Protein AF-A0A8W8M7K3-F1 (afdb_monomer)

Secondary structure (DSSP, 8-state):
-PPP---GGGHHHHHHHHHHHHHHHHHHS-GGG--HHHHHHHHHTTTHHHH--GGGG-SHHHHHHHHHHHHHHT-TT-HHHHHHHHHHHHHHHHHHHHTT---PPTTTHHHHHHHTT-TTS----------EEEEPPHHHHHHHHHHHHHTS----S-EEEEEEEESEEEETTEEEE---TT--SPPPEEEEEESEEEEEEEEEEEEEEETTEEEEEEEEEEPPPPEEETTEEEEES---EEEEEEGGGBPSPPPEEEETTEEEEE--S--S--

pLDDT: mean 72.5, std 16.78, range [25.95, 95.81]

Structure (mmCIF, N/CA/C/O backbone):
data_AF-A0A8W8M7K3-F1
#
_entry.id   AF-A0A8W8M7K3-F1
#
loop_
_atom_site.group_PDB
_atom_site.id
_atom_site.type_symbol
_atom_site.label_atom_id
_atom_site.label_alt_id
_atom_site.label_comp_id
_atom_site.label_asym_id
_atom_site.label_entity_id
_atom_site.label_seq_id
_atom_site.pdbx_PDB_ins_code
_atom_site.Cartn_x
_atom_site.Cartn_y
_atom_site.Cartn_z
_atom_site.occupancy
_atom_site.B_iso_or_equiv
_atom_site.auth_seq_id
_atom_site.auth_comp_id
_atom_site.auth_asym_id
_atom_site.auth_atom_id
_atom_site.pdbx_PDB_model_num
ATOM 1 N N . MET A 1 1 ? -38.956 0.811 10.853 1.00 41.81 1 MET A N 1
ATOM 2 C CA . MET A 1 1 ? -38.554 0.368 12.203 1.00 41.81 1 MET A CA 1
ATOM 3 C C . MET A 1 1 ? -37.559 1.401 12.695 1.00 41.81 1 MET A C 1
ATOM 5 O O . MET A 1 1 ? -36.534 1.565 12.048 1.00 41.81 1 MET A O 1
ATOM 9 N N . VAL A 1 2 ? -37.928 2.214 13.684 1.00 43.81 2 VAL A N 1
ATOM 10 C CA . VAL A 1 2 ? -37.027 3.241 14.225 1.00 43.81 2 VAL A CA 1
ATOM 11 C C . VAL A 1 2 ? -36.022 2.504 15.101 1.00 43.81 2 VAL A C 1
ATOM 13 O O . VAL A 1 2 ? -36.436 1.798 16.018 1.00 43.81 2 VAL A O 1
ATOM 16 N N . SER A 1 3 ? -34.734 2.579 14.769 1.00 54.91 3 SER A N 1
ATOM 17 C CA . SER A 1 3 ? -33.692 2.002 15.618 1.00 54.91 3 SER A CA 1
ATOM 18 C C . SER A 1 3 ? -33.773 2.655 17.002 1.00 54.91 3 SER A C 1
ATOM 20 O O . SER A 1 3 ? -33.884 3.884 17.051 1.00 54.91 3 SER A O 1
ATOM 22 N N . PRO A 1 4 ? -33.736 1.884 18.104 1.00 64.44 4 PRO A N 1
ATOM 23 C CA . PRO A 1 4 ? -33.702 2.451 19.446 1.00 64.44 4 PRO A CA 1
ATOM 24 C C . PRO A 1 4 ? -32.558 3.462 19.536 1.00 64.44 4 PRO A C 1
ATOM 26 O O . PRO A 1 4 ? -31.419 3.145 19.188 1.00 64.44 4 PRO A O 1
ATOM 29 N N . GLN A 1 5 ? -32.876 4.693 19.924 1.00 69.81 5 GLN A N 1
ATOM 30 C CA . GLN A 1 5 ? -31.877 5.734 20.127 1.00 69.81 5 GLN A CA 1
ATOM 31 C C . GLN A 1 5 ? -31.440 5.663 21.584 1.00 69.81 5 GLN A C 1
ATOM 33 O O . GLN A 1 5 ? -32.232 5.963 22.471 1.00 69.81 5 GLN A O 1
ATOM 38 N N . LEU A 1 6 ? -30.202 5.228 21.812 1.00 76.81 6 LEU A N 1
ATOM 39 C CA . LEU A 1 6 ? -29.573 5.290 23.125 1.00 76.81 6 LEU A CA 1
ATOM 40 C C . LEU A 1 6 ? -29.119 6.728 23.368 1.00 76.81 6 LEU A C 1
ATOM 42 O O . LEU A 1 6 ? -28.390 7.281 22.536 1.00 76.81 6 LEU A O 1
ATOM 46 N N . LYS A 1 7 ? -29.537 7.331 24.478 1.00 83.62 7 LYS A N 1
ATOM 47 C CA . LYS A 1 7 ? -29.014 8.631 24.891 1.00 83.62 7 LYS A CA 1
ATOM 48 C C . LYS A 1 7 ? -27.830 8.440 25.829 1.00 83.62 7 LYS A C 1
ATOM 50 O O . LYS A 1 7 ? -27.697 7.416 26.488 1.00 83.62 7 LYS A O 1
ATOM 55 N N . GLU A 1 8 ? -26.973 9.452 25.905 1.00 82.12 8 GLU A N 1
ATOM 56 C CA . GLU A 1 8 ? -25.787 9.419 26.769 1.00 82.12 8 GLU A CA 1
ATOM 57 C C . GLU A 1 8 ? -26.149 9.320 28.262 1.00 82.12 8 GLU A C 1
ATOM 59 O O . GLU A 1 8 ? -25.445 8.669 29.028 1.00 82.12 8 GLU A O 1
ATOM 64 N N . GLU A 1 9 ? -27.292 9.895 28.650 1.00 87.31 9 GLU A N 1
ATOM 65 C CA . GLU A 1 9 ? -27.846 9.822 30.008 1.00 87.31 9 GLU A CA 1
ATOM 66 C C . GLU A 1 9 ? -28.215 8.394 30.446 1.00 87.31 9 GLU A C 1
ATOM 68 O O . GLU A 1 9 ? -28.149 8.095 31.635 1.00 87.31 9 GLU A O 1
ATOM 73 N N . ASP A 1 10 ? -28.515 7.503 29.495 1.00 89.00 10 ASP A N 1
ATOM 74 C CA . ASP A 1 10 ? -28.966 6.131 29.759 1.00 89.00 10 ASP A CA 1
ATOM 75 C C . ASP A 1 10 ? -27.789 5.137 29.903 1.00 89.00 10 ASP A C 1
ATOM 77 O O . ASP A 1 10 ? -27.983 3.972 30.250 1.00 89.00 10 ASP A O 1
ATOM 81 N N . ILE A 1 11 ? -26.548 5.564 29.619 1.00 88.06 11 ILE A N 1
ATOM 82 C CA . ILE A 1 11 ? -25.359 4.687 29.621 1.00 88.06 11 ILE A CA 1
ATOM 83 C C . ILE A 1 11 ? -25.095 4.038 30.995 1.00 88.06 11 ILE A C 1
ATOM 85 O O . ILE A 1 11 ? -24.809 2.839 31.015 1.00 88.06 11 ILE A O 1
ATOM 89 N N . PRO A 1 12 ? -25.185 4.751 32.138 1.00 90.38 12 PRO A N 1
ATOM 90 C CA . PRO A 1 12 ? -24.935 4.144 33.446 1.00 90.38 12 PRO A CA 1
ATOM 91 C C . PRO A 1 12 ? -25.939 3.043 33.805 1.00 90.38 12 PRO A C 1
ATOM 93 O O . PRO A 1 12 ? -25.535 1.996 34.305 1.00 90.38 12 PRO A O 1
ATOM 96 N N . GLU A 1 13 ? -27.226 3.259 33.515 1.00 92.94 13 GLU A N 1
ATOM 97 C CA . GLU A 1 13 ? -28.287 2.265 33.736 1.00 92.94 13 GLU A CA 1
ATOM 98 C C . GLU A 1 13 ? -28.063 1.038 32.845 1.00 92.94 13 GLU A C 1
ATOM 100 O O . GLU A 1 13 ? -28.090 -0.098 33.314 1.00 92.94 13 GLU A O 1
ATOM 105 N N . LEU A 1 14 ? -27.701 1.261 31.579 1.00 90.81 14 LEU A N 1
ATOM 106 C CA . LEU A 1 14 ? -27.374 0.181 30.652 1.00 90.81 14 LEU A CA 1
ATOM 107 C C . LEU A 1 14 ? -26.163 -0.655 31.107 1.00 90.81 14 LEU A C 1
ATOM 109 O O . LEU A 1 14 ? -26.125 -1.862 30.862 1.00 90.81 14 LEU A O 1
ATOM 113 N N . GLN A 1 15 ? -25.170 -0.037 31.755 1.00 91.94 15 GLN A N 1
ATOM 114 C CA . GLN A 1 15 ? -24.017 -0.754 32.310 1.00 91.94 15 GLN A CA 1
ATOM 115 C C . GLN A 1 15 ? -24.441 -1.664 33.470 1.00 91.94 15 GLN A C 1
ATOM 117 O O . GLN A 1 15 ? -23.987 -2.808 33.554 1.00 91.94 15 GLN A O 1
ATOM 122 N N . GLU A 1 16 ? -25.310 -1.172 34.355 1.00 94.06 16 GLU A N 1
ATOM 123 C CA . GLU A 1 16 ? -25.854 -1.957 35.466 1.00 94.06 16 GLU A CA 1
ATOM 124 C C . GLU A 1 16 ? -26.666 -3.150 34.948 1.00 94.06 16 GLU A C 1
ATOM 126 O O . GLU A 1 16 ? -26.432 -4.286 35.370 1.00 94.06 16 GLU A O 1
ATOM 131 N N . ASP A 1 17 ? -27.531 -2.919 33.961 1.00 94.06 17 ASP A N 1
ATOM 132 C CA . ASP A 1 17 ? -28.323 -3.963 33.313 1.00 94.06 17 ASP A CA 1
ATOM 133 C C . ASP A 1 17 ? -27.446 -5.019 32.636 1.00 94.06 17 ASP A C 1
ATOM 135 O O . ASP A 1 17 ? -27.687 -6.221 32.784 1.00 94.06 17 ASP A O 1
ATOM 139 N N . ALA A 1 18 ? -26.396 -4.598 31.924 1.00 92.19 18 ALA A N 1
ATOM 140 C CA . ALA A 1 18 ? -25.455 -5.511 31.281 1.00 92.19 18 ALA A CA 1
ATOM 141 C C . ALA A 1 18 ? -24.731 -6.391 32.310 1.00 92.19 18 ALA A C 1
ATOM 143 O O . ALA A 1 18 ? -24.656 -7.609 32.139 1.00 92.19 18 ALA A O 1
ATOM 144 N N . HIS A 1 19 ? -24.243 -5.808 33.407 1.00 93.94 19 HIS A N 1
ATOM 145 C CA . HIS A 1 19 ? -23.603 -6.559 34.489 1.00 93.94 19 HIS A CA 1
ATOM 146 C C . HIS A 1 19 ? -24.571 -7.501 35.203 1.00 93.94 19 HIS A C 1
ATOM 148 O O . HIS A 1 19 ? -24.218 -8.647 35.480 1.00 93.94 19 HIS A O 1
ATOM 154 N N . SER A 1 20 ? -25.798 -7.051 35.463 1.00 95.19 20 SER A N 1
ATOM 155 C CA . SER A 1 20 ? -26.847 -7.870 36.067 1.00 95.19 20 SER A CA 1
ATOM 156 C C . SER A 1 20 ? -27.176 -9.068 35.176 1.00 95.19 20 SER A C 1
ATOM 158 O O . SER A 1 20 ? -27.111 -10.214 35.627 1.00 95.19 20 SER A O 1
ATOM 160 N N . ALA A 1 21 ? -27.405 -8.840 33.881 1.00 93.81 21 ALA A N 1
ATOM 161 C CA . ALA A 1 21 ? -27.661 -9.897 32.909 1.00 93.81 21 ALA A CA 1
ATOM 162 C C . ALA A 1 21 ? -26.500 -10.899 32.812 1.00 93.81 21 ALA A C 1
ATOM 164 O O . ALA A 1 21 ? -26.740 -12.107 32.788 1.00 93.81 21 ALA A O 1
ATOM 165 N N . LEU A 1 22 ? -25.250 -10.423 32.805 1.00 93.00 22 LEU A N 1
ATOM 166 C CA . LEU A 1 22 ? -24.068 -11.289 32.784 1.00 93.00 22 LEU A CA 1
ATOM 167 C C . LEU A 1 22 ? -23.920 -12.085 34.084 1.00 93.00 22 LEU A C 1
ATOM 169 O O . LEU A 1 22 ? -23.641 -13.276 34.021 1.00 93.00 22 LEU A O 1
ATOM 173 N N . SER A 1 23 ? -24.211 -11.498 35.246 1.00 92.81 23 SER A N 1
ATOM 174 C CA . SER A 1 23 ? -24.186 -12.221 36.527 1.00 92.81 23 SER A CA 1
ATOM 175 C C . SER A 1 23 ? -25.233 -13.341 36.590 1.00 92.81 23 SER A C 1
ATOM 177 O O . SER A 1 23 ? -24.959 -14.440 37.078 1.00 92.81 23 SER A O 1
ATOM 179 N N . LEU A 1 24 ? -26.427 -13.098 36.040 1.00 94.25 24 LEU A N 1
ATOM 180 C CA . LEU A 1 24 ? -27.471 -14.113 35.905 1.00 94.25 24 LEU A CA 1
ATOM 181 C C . LEU A 1 24 ? -27.040 -15.198 34.916 1.00 94.25 24 LEU A C 1
ATOM 183 O O . LEU A 1 24 ? -27.236 -16.382 35.177 1.00 94.25 24 LEU A O 1
ATOM 187 N N . PHE A 1 25 ? -26.395 -14.806 33.818 1.00 93.75 25 PHE A N 1
ATOM 188 C CA . PHE A 1 25 ? -25.855 -15.739 32.839 1.00 93.75 25 PHE A CA 1
ATOM 189 C C . PHE A 1 25 ? -24.765 -16.636 33.442 1.00 93.75 25 PHE A C 1
ATOM 191 O O . PHE A 1 25 ? -24.795 -17.848 33.250 1.00 93.75 25 PHE A O 1
ATOM 198 N N . GLU A 1 26 ? -23.836 -16.076 34.214 1.00 92.94 26 GLU A N 1
ATOM 199 C CA . GLU A 1 26 ? -22.783 -16.832 34.900 1.00 92.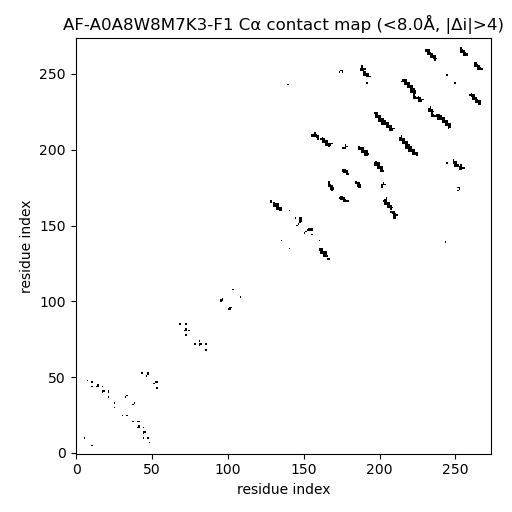94 26 GLU A CA 1
ATOM 200 C C . GLU A 1 26 ? -23.337 -17.808 35.941 1.00 92.94 26 GLU A C 1
ATOM 202 O O . GLU A 1 26 ? -22.778 -18.889 36.129 1.00 92.94 26 GLU A O 1
ATOM 207 N N . ARG A 1 27 ? -24.439 -17.442 36.604 1.00 94.31 27 ARG A N 1
ATOM 208 C CA . ARG A 1 27 ? -25.133 -18.303 37.567 1.00 94.31 27 ARG A CA 1
ATOM 209 C C . A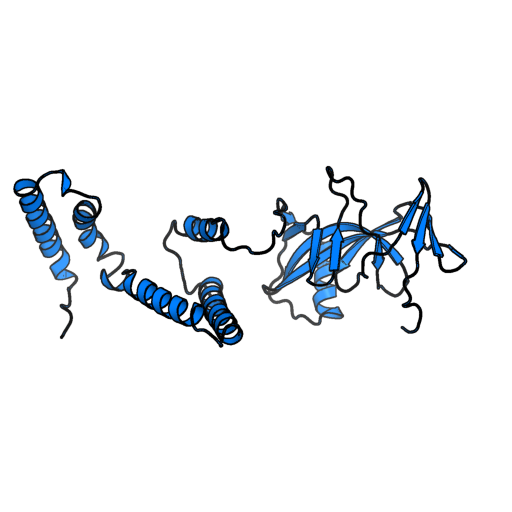RG A 1 27 ? -25.859 -19.463 36.884 1.00 94.31 27 ARG A C 1
ATOM 211 O O . ARG A 1 27 ? -25.823 -20.581 37.394 1.00 94.31 27 ARG A O 1
ATOM 218 N N . ASP A 1 28 ? -26.545 -19.184 35.776 1.00 95.81 28 ASP A N 1
ATOM 219 C CA . ASP A 1 28 ? -27.503 -20.112 35.165 1.00 95.81 28 ASP A CA 1
ATOM 220 C C . ASP A 1 28 ? -26.880 -20.990 34.061 1.00 95.81 28 ASP A C 1
ATOM 222 O O . ASP A 1 28 ? -27.410 -22.064 33.762 1.00 95.81 28 ASP A O 1
ATOM 226 N N . PHE A 1 29 ? -25.746 -20.584 33.474 1.00 93.19 29 PHE A N 1
ATOM 227 C CA . PHE A 1 29 ? -25.077 -21.300 32.382 1.00 93.19 29 PHE A CA 1
ATOM 228 C C . PHE A 1 29 ? -23.671 -21.796 32.757 1.00 93.19 29 PHE A C 1
ATOM 230 O O . PHE A 1 29 ? -22.957 -21.170 33.541 1.00 93.19 29 PHE A O 1
ATOM 237 N N . PRO A 1 30 ? -23.224 -22.930 32.182 1.00 91.62 30 PRO A N 1
ATOM 238 C CA . PRO A 1 30 ? -21.910 -23.491 32.473 1.00 91.62 30 PRO A CA 1
ATOM 239 C C . PRO A 1 30 ? -20.770 -22.602 31.959 1.00 91.62 30 PRO A C 1
ATOM 241 O O . PRO A 1 30 ? -20.899 -21.916 30.945 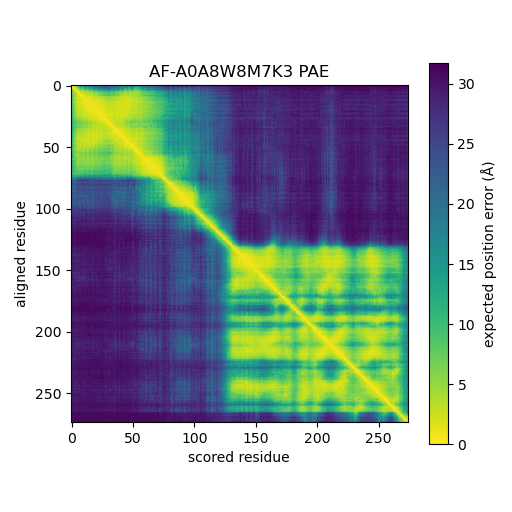1.00 91.62 30 PRO A O 1
ATOM 244 N N . LEU A 1 31 ? -19.597 -22.726 32.590 1.00 87.94 31 LEU A N 1
ATOM 245 C CA . LEU A 1 31 ? -18.364 -22.014 32.213 1.00 87.94 31 LEU A CA 1
ATOM 246 C C . LEU A 1 31 ? -17.982 -22.174 30.730 1.00 87.94 31 LEU A C 1
ATOM 248 O O . LEU A 1 31 ? -17.368 -21.284 30.158 1.00 87.94 31 LEU A O 1
ATOM 252 N N . SER A 1 32 ? -18.365 -23.273 30.072 1.00 91.31 32 SER A N 1
ATOM 253 C CA . SER A 1 32 ? -18.114 -23.474 28.636 1.00 91.31 32 SER A CA 1
ATOM 254 C C . SER A 1 32 ? -18.821 -22.454 27.737 1.00 91.31 32 SER A C 1
ATOM 256 O O . SER A 1 32 ? -18.393 -22.241 26.602 1.00 91.31 32 SER A O 1
ATOM 258 N N . MET A 1 33 ? -19.891 -21.824 28.225 1.00 87.69 33 MET A N 1
ATOM 259 C CA . MET A 1 33 ? -20.608 -20.759 27.524 1.00 87.69 33 MET A CA 1
ATOM 260 C C . MET A 1 33 ? -20.035 -19.368 27.811 1.00 87.69 33 MET A C 1
ATOM 262 O O . MET A 1 33 ? -20.371 -18.426 27.095 1.00 87.69 33 MET A O 1
ATOM 266 N N . GLN A 1 34 ? -19.149 -19.242 28.802 1.00 87.44 34 GLN A N 1
ATOM 267 C CA . GLN A 1 34 ? -18.451 -18.002 29.127 1.00 87.44 34 GLN A CA 1
ATOM 268 C C . GLN A 1 34 ? -17.222 -17.855 28.226 1.00 87.44 34 GLN A C 1
ATOM 270 O O . GLN A 1 34 ? -16.089 -18.166 28.591 1.00 87.44 34 GLN A O 1
ATOM 275 N N . ASN A 1 35 ? -17.468 -17.444 26.988 1.00 87.88 35 ASN A N 1
ATOM 276 C CA . ASN A 1 35 ? -16.443 -17.289 25.969 1.00 87.88 35 ASN A CA 1
ATOM 277 C C . ASN A 1 35 ? -16.010 -15.820 25.822 1.00 87.88 35 ASN A C 1
ATOM 279 O O . ASN A 1 35 ? -16.450 -14.921 26.538 1.00 87.88 35 ASN A O 1
ATOM 283 N N . LEU A 1 36 ? -15.129 -15.560 24.856 1.00 88.75 36 LEU A N 1
ATOM 284 C CA . LEU A 1 36 ? -14.655 -14.205 24.586 1.00 88.75 36 LEU A CA 1
ATOM 285 C C . LEU A 1 36 ? -15.806 -13.227 24.287 1.00 88.75 36 LEU A C 1
ATOM 287 O O . LEU A 1 36 ? -15.731 -12.071 24.682 1.00 88.75 36 LEU A O 1
ATOM 291 N N . VAL A 1 37 ? -16.879 -13.676 23.627 1.00 85.56 37 VAL A N 1
ATOM 292 C CA . VAL A 1 37 ? -18.020 -12.816 23.277 1.00 85.56 37 VAL A CA 1
ATOM 293 C C . VAL A 1 37 ? -18.782 -12.390 24.528 1.00 85.56 37 VAL A C 1
ATOM 295 O O . VAL A 1 37 ? -19.108 -11.214 24.658 1.00 85.56 37 VAL A O 1
ATOM 298 N N . THR A 1 38 ? -19.017 -13.304 25.474 1.00 87.19 38 THR A N 1
ATOM 299 C CA . THR A 1 38 ? -19.662 -12.950 26.748 1.00 87.19 38 THR A CA 1
ATOM 300 C C . THR A 1 38 ? -18.766 -12.053 27.595 1.00 87.19 38 THR A C 1
ATOM 302 O O . THR A 1 38 ? -19.264 -11.111 28.199 1.00 87.19 38 THR A O 1
ATOM 305 N N . HIS A 1 39 ? -17.444 -12.263 27.575 1.00 88.25 39 HIS A N 1
ATOM 306 C CA . HIS A 1 39 ? -16.503 -11.359 28.244 1.00 88.25 39 HIS A CA 1
ATOM 307 C C . HIS A 1 39 ? -16.528 -9.946 27.644 1.00 88.25 39 HIS A C 1
ATOM 309 O O . HIS A 1 39 ? -16.510 -8.959 28.374 1.00 88.25 39 HIS A O 1
ATOM 315 N N . LEU A 1 40 ? -16.605 -9.833 26.315 1.00 88.75 40 LEU A N 1
ATOM 316 C CA . LEU A 1 40 ? -16.664 -8.539 25.635 1.00 88.75 40 LEU A CA 1
ATOM 317 C C . LEU A 1 40 ? -17.899 -7.724 26.033 1.00 88.75 40 LEU A C 1
ATOM 319 O O . LEU A 1 40 ? -17.800 -6.502 26.076 1.00 88.75 40 LEU A O 1
ATOM 323 N N . LEU A 1 41 ? -19.024 -8.364 26.372 1.00 88.81 41 LEU A N 1
ATOM 324 C CA . LEU A 1 41 ? -20.235 -7.662 26.811 1.00 88.81 41 LEU A CA 1
ATOM 325 C C . LEU A 1 41 ? -20.018 -6.817 28.079 1.00 88.81 41 LEU A C 1
ATOM 327 O O . LEU A 1 41 ? -20.695 -5.802 28.211 1.00 88.81 41 LEU A O 1
ATOM 331 N N . HIS A 1 42 ? -19.048 -7.154 28.941 1.00 86.88 42 HIS A N 1
ATOM 332 C CA . HIS A 1 42 ? -18.674 -6.300 30.079 1.00 86.88 42 HIS A CA 1
ATOM 333 C C . HIS A 1 42 ? -18.131 -4.936 29.638 1.00 86.88 42 HIS A C 1
ATOM 335 O O . HIS A 1 42 ? -18.430 -3.923 30.258 1.00 86.88 42 HIS A O 1
ATOM 341 N N . HIS A 1 43 ? -17.361 -4.913 28.548 1.00 87.62 43 HIS A N 1
ATOM 342 C CA . HIS A 1 43 ? -16.634 -3.725 28.080 1.00 87.62 43 HIS A CA 1
ATOM 343 C C . HIS A 1 43 ? -17.371 -2.967 26.969 1.00 87.62 43 HIS A C 1
ATOM 345 O O . HIS A 1 43 ? -16.928 -1.907 26.527 1.00 87.62 43 HIS A O 1
ATOM 351 N N . VAL A 1 44 ? -18.468 -3.523 26.444 1.00 88.06 44 VAL A N 1
ATOM 352 C CA . VAL A 1 44 ? -19.192 -2.937 25.305 1.00 88.06 44 VAL A CA 1
ATOM 353 C C . VAL A 1 44 ? -19.753 -1.562 25.654 1.00 88.06 44 VAL A C 1
ATOM 355 O O . VAL A 1 44 ? -19.611 -0.634 24.854 1.00 88.06 44 VAL A O 1
ATOM 358 N N . VAL A 1 45 ? -20.368 -1.436 26.830 1.00 89.25 45 VAL A N 1
ATOM 359 C CA . VAL A 1 45 ? -21.044 -0.208 27.262 1.00 89.25 45 VAL A CA 1
ATOM 360 C C . VAL A 1 45 ? -20.018 0.866 27.663 1.00 89.25 45 VAL A C 1
ATOM 362 O O . VAL A 1 45 ? -20.148 2.007 27.215 1.00 89.25 45 VAL A O 1
ATOM 365 N N . ASP A 1 46 ? -18.910 0.484 28.314 1.00 87.31 46 ASP A N 1
ATOM 366 C CA . ASP A 1 46 ? -17.743 1.355 28.564 1.00 87.31 46 ASP A CA 1
ATOM 367 C C . ASP A 1 46 ? -17.177 1.986 27.280 1.00 87.31 46 ASP A C 1
ATOM 369 O O . ASP A 1 46 ? -16.630 3.090 27.282 1.00 87.31 46 ASP A O 1
ATOM 373 N N . GLY A 1 47 ? -17.306 1.290 26.148 1.00 83.44 47 GLY A N 1
ATOM 374 C CA . GLY A 1 47 ? -16.834 1.761 24.852 1.00 83.44 47 GLY A CA 1
ATOM 375 C C . GLY A 1 47 ? -17.754 2.770 24.159 1.00 83.44 47 GLY A C 1
ATOM 376 O O . GLY A 1 47 ? -17.381 3.273 23.095 1.00 83.44 47 GLY A O 1
ATOM 377 N N . PHE A 1 48 ? -18.958 3.048 24.662 1.00 86.31 48 PHE A N 1
ATOM 378 C CA . PHE A 1 48 ? -19.894 3.967 24.000 1.00 86.31 48 PHE A CA 1
ATOM 379 C C . PHE A 1 48 ? -19.484 5.444 24.083 1.00 86.31 48 PHE A C 1
ATOM 381 O O . PHE A 1 48 ? -19.506 6.084 23.029 1.00 86.31 48 PHE A O 1
ATOM 388 N N . PRO A 1 49 ? -19.031 5.989 25.229 1.00 82.31 49 PRO A N 1
ATOM 389 C CA . PRO A 1 49 ? -18.603 7.388 25.311 1.00 82.31 49 PRO A CA 1
ATOM 390 C C . PRO A 1 49 ? -17.434 7.722 24.376 1.00 82.31 49 PRO A C 1
ATOM 392 O O . PRO A 1 49 ? -17.398 8.783 23.760 1.00 82.31 49 PRO A O 1
ATOM 395 N N . THR A 1 50 ? -16.470 6.808 24.234 1.00 83.38 50 THR A N 1
ATOM 396 C CA . THR A 1 50 ? -15.258 7.053 23.435 1.00 83.38 50 THR A CA 1
ATOM 397 C C . THR A 1 50 ? -15.480 6.858 21.939 1.00 83.38 50 THR A C 1
ATOM 399 O O . THR A 1 50 ? -14.929 7.595 21.124 1.00 83.38 50 THR A O 1
ATOM 402 N N . PHE A 1 51 ? -16.248 5.841 21.558 1.00 80.19 51 PHE A N 1
ATOM 403 C CA . PHE A 1 51 ? -16.291 5.368 20.173 1.00 80.19 51 PHE A CA 1
ATOM 404 C C . PHE A 1 51 ? -17.689 5.442 19.546 1.00 80.19 51 PHE A C 1
ATOM 406 O O . PHE A 1 51 ? -17.865 5.058 18.387 1.00 80.19 51 PHE A O 1
ATOM 413 N N . GLY A 1 52 ? -18.689 5.900 20.297 1.00 81.69 52 GLY A N 1
ATOM 414 C CA . GLY A 1 52 ? -20.073 5.979 19.855 1.00 81.69 52 GLY A CA 1
ATOM 415 C C . GLY A 1 52 ? -20.759 4.611 19.720 1.00 81.69 52 GLY A C 1
ATOM 416 O O . GLY A 1 52 ? -20.274 3.594 20.232 1.00 81.69 52 GLY A O 1
ATOM 417 N N . PRO A 1 53 ? -21.903 4.556 19.020 1.00 78.06 53 PRO A N 1
ATOM 418 C CA . PRO A 1 53 ? -22.730 3.357 18.929 1.00 78.06 53 PRO A CA 1
ATOM 419 C C . PRO A 1 53 ? -22.014 2.148 18.313 1.00 78.06 53 PRO A C 1
ATOM 421 O O . PRO A 1 53 ? -21.215 2.276 17.382 1.00 78.06 53 PRO A O 1
ATOM 424 N N . LEU A 1 54 ? -22.365 0.944 18.779 1.00 75.25 54 LEU A N 1
ATOM 425 C CA . LEU A 1 54 ? -21.744 -0.306 18.323 1.00 75.25 54 LEU A CA 1
ATOM 426 C C . LEU A 1 54 ? -21.912 -0.539 16.810 1.00 75.25 54 LEU A C 1
ATOM 428 O O . LEU A 1 54 ? -20.976 -0.985 16.153 1.00 75.25 54 LEU A O 1
ATOM 432 N N . TYR A 1 55 ? -23.075 -0.196 16.239 1.00 74.44 55 TYR A N 1
ATOM 433 C CA . TYR A 1 55 ? -23.383 -0.450 14.825 1.00 74.44 55 TYR A CA 1
ATOM 434 C C . TYR A 1 55 ? -22.439 0.277 13.856 1.00 74.44 55 TYR A C 1
ATOM 436 O O . TYR A 1 55 ? -22.196 -0.217 12.758 1.00 74.44 55 TYR A O 1
ATOM 444 N N . GLY A 1 56 ? -21.876 1.425 14.256 1.00 69.94 56 GLY A N 1
ATOM 445 C CA . GLY A 1 56 ? -20.888 2.156 13.454 1.00 69.94 56 GLY A CA 1
ATOM 446 C C . GLY A 1 56 ? -19.544 1.432 13.352 1.00 69.94 56 GLY A C 1
ATOM 447 O O . GLY A 1 56 ? -18.731 1.754 12.491 1.00 69.94 56 GLY A O 1
ATOM 448 N N . ARG A 1 57 ? -19.323 0.435 14.215 1.00 74.62 57 ARG A N 1
ATOM 449 C CA . ARG A 1 57 ? -18.098 -0.363 14.319 1.00 74.62 57 ARG A CA 1
ATOM 450 C C . ARG A 1 57 ? -18.298 -1.820 13.905 1.00 74.62 57 ARG A C 1
ATOM 452 O O . ARG A 1 57 ? -17.379 -2.624 14.028 1.00 74.62 57 ARG A O 1
ATOM 459 N N . TRP A 1 58 ? -19.488 -2.185 13.434 1.00 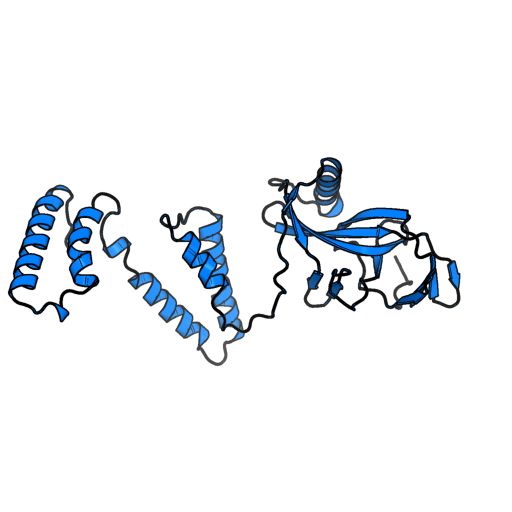80.38 58 TRP A N 1
ATOM 460 C CA . TRP A 1 58 ? -19.747 -3.542 12.968 1.00 80.38 58 TRP A CA 1
ATOM 461 C C . TRP A 1 58 ? -18.981 -3.839 11.685 1.00 80.38 58 TRP A C 1
ATOM 463 O O . TRP A 1 58 ? -18.889 -3.004 10.788 1.00 80.38 58 TRP A O 1
ATOM 473 N N . LEU A 1 59 ? -18.503 -5.076 11.567 1.00 84.88 59 LEU A N 1
ATOM 474 C CA . LEU A 1 59 ? -17.901 -5.577 10.331 1.00 84.88 59 LEU A CA 1
ATOM 475 C C . LEU A 1 59 ? -18.942 -5.882 9.246 1.00 84.88 59 LEU A C 1
ATOM 477 O O . LEU A 1 59 ? -18.581 -6.070 8.090 1.00 84.88 59 LEU A O 1
ATOM 481 N N . PHE A 1 60 ? -20.235 -5.858 9.577 1.00 81.62 60 PHE A N 1
ATOM 482 C CA . PHE A 1 60 ? -21.324 -6.193 8.658 1.00 81.62 60 PHE A CA 1
ATOM 483 C C . PHE A 1 60 ? -21.285 -5.458 7.297 1.00 81.62 60 PHE A C 1
ATOM 485 O O . PHE A 1 60 ? -21.493 -6.109 6.268 1.00 81.62 60 PHE A O 1
ATOM 492 N N . PRO A 1 61 ? -20.994 -4.140 7.211 1.00 77.31 61 PRO A N 1
ATOM 493 C CA . PRO A 1 61 ? -20.836 -3.473 5.918 1.00 77.31 61 PRO A CA 1
ATOM 494 C C . PRO A 1 61 ? -19.661 -4.031 5.102 1.00 77.31 61 PRO A C 1
ATOM 496 O O . PRO A 1 61 ? -19.793 -4.206 3.890 1.00 77.31 61 PRO A O 1
ATOM 499 N N . TYR A 1 62 ? -18.547 -4.363 5.760 1.00 79.88 62 TYR A N 1
ATOM 500 C CA . TYR A 1 62 ? -17.371 -4.960 5.123 1.00 79.88 62 TYR A CA 1
ATOM 501 C C . TYR A 1 62 ? -17.656 -6.381 4.638 1.00 79.88 62 TYR A C 1
ATOM 503 O O . TYR A 1 62 ? -17.334 -6.716 3.504 1.00 79.88 62 TYR A O 1
ATOM 511 N N . GLU A 1 63 ? -18.335 -7.204 5.437 1.00 81.56 63 GLU A N 1
ATOM 512 C CA . GLU A 1 63 ? -18.768 -8.545 5.024 1.00 81.56 63 GLU A CA 1
ATOM 513 C C . GLU A 1 63 ? -19.678 -8.485 3.791 1.00 81.56 63 GLU A C 1
ATOM 515 O O . GLU A 1 63 ? -19.529 -9.267 2.846 1.00 81.56 63 GLU A O 1
ATOM 520 N N . ARG A 1 64 ? -20.591 -7.507 3.750 1.00 81.12 64 ARG A N 1
ATOM 521 C CA . ARG A 1 64 ? -21.468 -7.287 2.595 1.00 81.12 64 ARG A CA 1
ATOM 522 C C . ARG A 1 64 ? -20.684 -6.857 1.356 1.00 81.12 64 ARG A C 1
ATOM 524 O O . ARG A 1 64 ? -20.982 -7.348 0.263 1.00 81.12 64 ARG A O 1
ATOM 531 N N . ALA A 1 65 ? -19.697 -5.978 1.525 1.00 79.06 65 ALA A N 1
ATOM 532 C CA . ALA A 1 65 ? -18.790 -5.566 0.459 1.00 79.06 65 ALA A CA 1
ATOM 533 C C . ALA A 1 65 ? -17.976 -6.757 -0.065 1.00 79.06 65 ALA A C 1
ATOM 535 O O . ALA A 1 65 ? -17.997 -7.018 -1.264 1.00 79.06 65 ALA A O 1
ATOM 536 N N . ASN A 1 66 ? -17.377 -7.559 0.817 1.00 79.25 66 ASN A N 1
ATOM 537 C CA . ASN A 1 66 ? -16.629 -8.765 0.453 1.00 79.25 66 ASN A CA 1
ATOM 538 C C . ASN A 1 66 ? -17.493 -9.757 -0.330 1.00 79.25 66 ASN A C 1
ATOM 540 O O . ASN A 1 66 ? -17.049 -10.311 -1.335 1.00 79.25 66 ASN A O 1
ATOM 544 N N . GLY A 1 67 ? -18.751 -9.938 0.077 1.00 80.56 67 GLY A N 1
ATOM 545 C CA . GLY A 1 67 ? -19.705 -10.767 -0.655 1.00 80.56 67 GLY A CA 1
ATOM 546 C C . GLY A 1 67 ? -20.024 -10.218 -2.048 1.00 80.56 67 GLY A C 1
ATOM 547 O O . GLY A 1 67 ? -20.210 -10.991 -2.986 1.00 80.56 67 GLY A O 1
ATOM 548 N N . TRP A 1 68 ? -20.098 -8.894 -2.207 1.00 81.31 68 TRP A N 1
ATOM 549 C CA . TRP A 1 68 ? -20.275 -8.261 -3.515 1.00 81.31 68 TRP A CA 1
ATOM 550 C C . TRP A 1 68 ? -19.035 -8.426 -4.399 1.00 81.31 68 TRP A C 1
ATOM 552 O O . TRP A 1 68 ? -19.185 -8.906 -5.520 1.00 81.31 68 TRP A O 1
ATOM 562 N N . ILE A 1 69 ? -17.840 -8.143 -3.873 1.00 74.56 69 ILE A N 1
ATOM 563 C CA . ILE A 1 69 ? -16.557 -8.313 -4.576 1.00 74.56 69 ILE A CA 1
ATOM 564 C C . ILE A 1 69 ? -16.410 -9.760 -5.045 1.00 74.56 69 ILE A C 1
ATOM 566 O O . ILE A 1 69 ? -16.234 -10.010 -6.231 1.00 74.56 69 ILE A O 1
ATOM 570 N N . SER A 1 70 ? -16.609 -10.725 -4.143 1.00 77.44 70 SER A N 1
ATOM 571 C CA . SER A 1 70 ? -16.521 -12.158 -4.456 1.00 77.44 70 SER A CA 1
ATOM 572 C C . SER A 1 70 ? -17.438 -12.562 -5.612 1.00 77.44 70 SER A C 1
ATOM 574 O O . SER A 1 70 ? -17.057 -13.363 -6.460 1.00 77.44 70 SER A O 1
ATOM 576 N N . ARG A 1 71 ? -18.648 -11.991 -5.688 1.00 76.94 71 ARG A N 1
ATOM 577 C CA . ARG A 1 71 ? -19.574 -12.263 -6.796 1.00 76.94 71 ARG A CA 1
ATOM 578 C C . ARG A 1 71 ? -19.087 -11.693 -8.125 1.00 76.94 71 ARG A C 1
ATOM 580 O O . ARG A 1 71 ? -19.299 -12.349 -9.140 1.00 76.94 71 ARG A O 1
ATOM 587 N N . GLN A 1 72 ? -18.451 -10.522 -8.131 1.00 69.25 72 GLN A N 1
ATOM 588 C CA . GLN A 1 72 ? -17.855 -9.976 -9.354 1.00 69.25 72 GLN A CA 1
ATOM 589 C C . GLN A 1 72 ? -16.633 -10.796 -9.775 1.00 69.25 72 GLN A C 1
ATOM 591 O O . GLN A 1 72 ? -16.540 -11.186 -10.936 1.00 69.25 72 GLN A O 1
ATOM 596 N N . CYS A 1 73 ? -15.767 -11.161 -8.821 1.00 65.50 73 CYS A N 1
ATOM 597 C CA . CYS A 1 73 ? -14.604 -12.037 -9.020 1.00 65.50 73 CYS A CA 1
ATOM 598 C C . CYS A 1 73 ? -14.952 -13.373 -9.691 1.00 65.50 73 CYS A C 1
ATOM 600 O O . CYS A 1 73 ? -14.181 -13.886 -10.494 1.00 65.50 73 CYS A O 1
ATOM 602 N N . LEU A 1 74 ? -16.125 -13.929 -9.382 1.00 70.69 74 LEU A N 1
ATOM 603 C CA . LEU A 1 74 ? -16.552 -15.252 -9.847 1.00 70.69 74 LEU A CA 1
ATOM 604 C C . LEU A 1 74 ? -17.489 -15.215 -11.068 1.00 70.69 74 LEU A C 1
ATOM 606 O O . LEU A 1 74 ? -17.992 -16.262 -11.492 1.00 70.69 74 LEU A O 1
ATOM 610 N N . LYS A 1 75 ? -17.759 -14.038 -11.643 1.00 74.94 75 LYS A N 1
ATOM 611 C CA . LYS A 1 75 ? -18.655 -13.895 -12.797 1.00 74.94 75 LYS A CA 1
ATOM 612 C C . LYS A 1 75 ? -17.967 -14.387 -14.080 1.00 74.94 75 LYS A C 1
ATOM 614 O O . LYS A 1 75 ? -17.064 -13.744 -14.599 1.00 74.94 75 LYS A O 1
ATOM 619 N N . LYS A 1 76 ? -18.417 -15.528 -14.615 1.00 60.22 76 LYS A N 1
ATOM 620 C CA . LYS A 1 76 ? -17.877 -16.117 -15.858 1.00 60.22 76 LYS A CA 1
ATOM 621 C C . LYS A 1 76 ? -18.157 -15.247 -17.090 1.00 60.22 76 LYS A C 1
ATOM 623 O O . LYS A 1 76 ? -19.288 -14.794 -17.265 1.00 60.22 76 LYS A O 1
ATOM 628 N N . GLY A 1 77 ? -17.160 -15.104 -17.970 1.00 69.00 77 GLY A N 1
ATOM 629 C CA . GLY A 1 77 ? -17.273 -14.386 -19.248 1.00 69.00 77 GLY A CA 1
ATOM 630 C C . GLY A 1 77 ? -17.072 -12.873 -19.141 1.00 69.00 77 GLY A C 1
ATOM 631 O O . GLY A 1 77 ? -17.414 -12.147 -20.070 1.00 69.00 77 GLY A O 1
ATOM 632 N N . ALA A 1 78 ? -16.566 -12.400 -18.002 1.00 63.16 78 ALA A N 1
ATOM 633 C CA . ALA A 1 78 ? -16.266 -10.996 -17.743 1.00 63.16 78 ALA A CA 1
ATOM 634 C C . ALA A 1 78 ? -14.970 -10.835 -16.929 1.00 63.16 78 ALA A C 1
ATOM 636 O O . ALA A 1 78 ? -14.830 -9.856 -16.203 1.00 63.16 78 ALA A O 1
ATOM 637 N N . GLU A 1 79 ? -14.030 -11.782 -17.041 1.00 63.78 79 GLU A N 1
ATOM 638 C CA . GLU A 1 79 ? -12.764 -11.776 -16.294 1.00 63.78 79 GLU A CA 1
ATOM 639 C C . GLU A 1 79 ? -12.004 -10.437 -16.362 1.00 63.78 79 GLU A C 1
ATOM 641 O O . GLU A 1 79 ? -11.531 -9.956 -15.335 1.00 63.78 79 GLU A O 1
ATOM 646 N N . GLU A 1 80 ? -11.958 -9.774 -17.521 1.00 63.72 80 GLU A N 1
ATOM 647 C CA . GLU A 1 80 ? -11.305 -8.463 -17.673 1.00 63.72 80 GLU A CA 1
ATOM 648 C C . GLU A 1 80 ? -12.040 -7.340 -16.919 1.00 63.72 80 GLU A C 1
ATOM 650 O O . GLU A 1 80 ? -11.416 -6.539 -16.225 1.00 63.72 80 GLU A O 1
ATOM 655 N N . ALA A 1 81 ? -13.375 -7.300 -16.992 1.00 62.44 81 ALA A N 1
ATOM 656 C CA . ALA A 1 81 ? -14.184 -6.303 -16.286 1.00 62.44 81 ALA A CA 1
ATOM 657 C C . ALA A 1 81 ? -14.121 -6.500 -14.765 1.00 62.44 81 ALA A C 1
ATOM 659 O O . ALA A 1 81 ? -14.059 -5.537 -14.006 1.00 62.44 81 ALA A O 1
ATOM 660 N N . THR A 1 82 ? -14.070 -7.755 -14.331 1.00 60.81 82 THR A N 1
ATOM 661 C CA . THR A 1 82 ? -13.896 -8.161 -12.941 1.00 60.81 82 THR A CA 1
ATOM 662 C C . THR A 1 82 ? -12.542 -7.726 -12.372 1.00 60.81 82 THR A C 1
ATOM 664 O O . THR A 1 82 ? -12.475 -7.233 -11.243 1.00 60.81 82 THR A O 1
ATOM 667 N N . VAL A 1 83 ? -11.459 -7.868 -13.143 1.00 65.81 83 VAL A N 1
ATOM 668 C CA . VAL A 1 83 ? -10.129 -7.365 -12.765 1.00 65.81 83 VAL A CA 1
ATOM 669 C C . VAL A 1 83 ? -10.154 -5.839 -12.660 1.00 65.81 83 VAL A C 1
ATOM 671 O O . VAL A 1 83 ? -9.738 -5.295 -11.638 1.00 65.81 83 VAL A O 1
ATOM 674 N N . MET A 1 84 ? -10.724 -5.149 -13.651 1.00 67.50 84 MET A N 1
ATOM 675 C CA . MET A 1 84 ? -10.831 -3.685 -13.648 1.00 67.50 84 MET A CA 1
ATOM 676 C C . MET A 1 84 ? -11.667 -3.151 -12.474 1.00 67.50 84 MET A C 1
ATOM 678 O O . MET A 1 84 ? -11.246 -2.203 -11.816 1.00 67.50 84 MET A O 1
ATOM 682 N N . GLU A 1 85 ? -12.805 -3.768 -12.141 1.00 64.12 85 GLU A N 1
ATOM 683 C CA . GLU A 1 85 ? -13.606 -3.385 -10.964 1.00 64.12 85 GLU A CA 1
ATOM 684 C C . GLU A 1 85 ? -12.865 -3.641 -9.644 1.00 64.12 85 GLU A C 1
ATOM 686 O O . GLU A 1 85 ? -12.975 -2.846 -8.708 1.00 64.12 85 GLU A O 1
ATOM 691 N N . THR A 1 86 ? -12.066 -4.708 -9.568 1.00 63.00 86 THR A N 1
ATOM 692 C CA . THR A 1 86 ? -11.237 -4.993 -8.387 1.00 63.00 86 THR A CA 1
ATOM 693 C C . THR A 1 86 ? -10.160 -3.920 -8.202 1.00 63.00 86 THR A C 1
ATOM 695 O O . THR A 1 86 ? -9.945 -3.458 -7.079 1.00 63.00 86 THR A O 1
ATOM 698 N N . TYR A 1 87 ? -9.543 -3.453 -9.293 1.00 67.81 87 TYR A N 1
ATOM 699 C CA . TYR A 1 87 ? -8.602 -2.331 -9.257 1.00 67.81 87 TYR A CA 1
ATOM 700 C C . TYR A 1 87 ? -9.267 -1.012 -8.858 1.00 67.81 87 TYR A C 1
ATOM 702 O O . TYR A 1 87 ? -8.667 -0.246 -8.116 1.00 67.81 87 TYR A O 1
ATOM 710 N N . VAL A 1 88 ? -10.525 -0.770 -9.236 1.00 69.69 88 VAL A N 1
ATOM 711 C CA . VAL A 1 88 ? -11.272 0.417 -8.777 1.00 69.69 88 VAL A CA 1
ATOM 712 C C . VAL A 1 88 ? -11.484 0.398 -7.259 1.00 69.69 88 VAL A C 1
ATOM 714 O O . VAL A 1 88 ? -11.339 1.429 -6.602 1.00 69.69 88 VAL A O 1
ATOM 717 N N . VAL A 1 89 ? -11.796 -0.764 -6.674 1.00 68.31 89 VAL A N 1
ATOM 718 C CA . VAL A 1 89 ? -11.905 -0.906 -5.210 1.00 68.31 89 VAL A CA 1
ATOM 719 C C . VAL A 1 89 ? -10.539 -0.723 -4.543 1.00 68.31 89 VAL A C 1
ATOM 721 O O . VAL A 1 89 ? -10.449 -0.044 -3.520 1.00 68.31 89 VAL A O 1
ATOM 724 N N . TYR A 1 90 ? -9.475 -1.278 -5.127 1.00 71.06 90 TYR A N 1
ATOM 725 C CA . TYR A 1 90 ? -8.104 -1.095 -4.648 1.00 71.06 90 TYR A CA 1
ATOM 726 C C . TYR A 1 90 ? -7.674 0.377 -4.677 1.00 71.06 90 TYR A C 1
ATOM 728 O O . TYR A 1 90 ? -7.209 0.892 -3.661 1.00 71.06 90 TYR A O 1
ATOM 736 N N . ASP A 1 91 ? -7.902 1.076 -5.787 1.00 68.56 91 ASP A N 1
ATOM 737 C CA . ASP A 1 91 ? -7.595 2.497 -5.952 1.00 68.56 91 ASP A CA 1
ATOM 738 C C . ASP A 1 91 ? -8.402 3.361 -4.986 1.00 68.56 91 ASP A C 1
ATOM 740 O O . ASP A 1 91 ? -7.871 4.312 -4.414 1.00 68.56 91 ASP A O 1
ATOM 744 N N . TRP A 1 92 ? -9.668 3.015 -4.736 1.00 70.81 92 TRP A N 1
ATOM 745 C CA . TRP A 1 92 ? -10.484 3.702 -3.738 1.00 70.81 92 TRP A CA 1
ATOM 746 C C . TRP A 1 92 ? -9.953 3.488 -2.314 1.00 70.81 92 TRP A C 1
ATOM 748 O O . TRP A 1 92 ? -9.819 4.452 -1.557 1.00 70.81 92 TRP A O 1
ATOM 758 N N . CYS A 1 93 ? -9.587 2.256 -1.950 1.00 62.94 93 CYS A N 1
ATOM 759 C CA . CYS A 1 93 ? -8.956 1.954 -0.664 1.00 62.94 93 CYS A CA 1
ATOM 760 C C . CYS A 1 93 ? -7.618 2.693 -0.511 1.00 62.94 93 CYS A C 1
ATOM 762 O O . CYS A 1 93 ? -7.377 3.325 0.519 1.00 62.94 93 CYS A O 1
ATOM 764 N N . MET A 1 94 ? -6.778 2.689 -1.549 1.00 67.19 94 MET A N 1
ATOM 765 C CA . MET A 1 94 ? -5.522 3.440 -1.583 1.00 67.19 94 MET A CA 1
ATOM 766 C C . MET A 1 94 ? -5.755 4.940 -1.459 1.00 67.19 94 MET A C 1
ATOM 768 O O . MET A 1 94 ? -5.095 5.593 -0.657 1.00 67.19 94 MET A O 1
ATOM 772 N N . TYR A 1 95 ? -6.737 5.496 -2.163 1.00 70.88 95 TYR A N 1
ATOM 773 C CA . TYR A 1 95 ? -7.122 6.898 -2.035 1.00 70.88 95 TYR A CA 1
ATOM 774 C C . TYR A 1 95 ? -7.578 7.245 -0.609 1.00 70.88 95 TYR A C 1
ATOM 776 O O . TYR A 1 95 ? -7.174 8.272 -0.063 1.00 70.88 95 TYR A O 1
ATOM 784 N N . MET A 1 96 ? -8.383 6.398 0.038 1.00 63.97 96 MET A N 1
ATOM 785 C CA . MET A 1 96 ? -8.861 6.615 1.413 1.00 63.97 96 MET A CA 1
ATOM 786 C C . MET A 1 96 ? -7.726 6.570 2.448 1.00 63.97 96 MET A C 1
ATOM 788 O O . MET A 1 96 ? -7.725 7.372 3.387 1.00 63.97 96 MET A O 1
ATOM 792 N N . VAL A 1 97 ? -6.741 5.691 2.248 1.00 61.59 97 VAL A N 1
ATOM 793 C CA . VAL A 1 97 ? -5.523 5.604 3.072 1.00 61.59 97 VAL A CA 1
ATOM 794 C C . VAL A 1 97 ? -4.611 6.811 2.828 1.00 61.59 97 VAL A C 1
ATOM 796 O O . VAL A 1 97 ? -4.235 7.507 3.770 1.00 61.59 97 VAL A O 1
ATOM 799 N N . MET A 1 98 ? -4.305 7.125 1.566 1.00 62.56 98 MET A N 1
ATOM 800 C CA . MET A 1 98 ? -3.405 8.224 1.192 1.00 62.56 98 MET A CA 1
ATOM 801 C C . MET A 1 98 ? -3.977 9.607 1.518 1.00 62.56 98 MET A C 1
ATOM 803 O O . MET A 1 98 ? -3.230 10.520 1.859 1.00 62.56 98 MET A O 1
ATOM 807 N N . SER A 1 99 ? -5.299 9.777 1.453 1.00 63.81 99 SER A N 1
ATOM 808 C CA . SER A 1 99 ? -5.966 11.034 1.816 1.00 63.81 99 SER A CA 1
ATOM 809 C C . SER A 1 99 ? -6.020 11.289 3.326 1.00 63.81 99 SER A C 1
ATOM 811 O O . SER A 1 99 ? -6.560 12.314 3.740 1.00 63.81 99 SER A O 1
ATOM 813 N N . GLN A 1 100 ? -5.498 10.369 4.151 1.00 58.50 100 GLN A N 1
ATOM 814 C CA . GLN A 1 100 ? -5.541 10.409 5.621 1.00 58.50 100 GLN A CA 1
ATOM 815 C C . GLN A 1 100 ? -6.956 10.559 6.208 1.00 58.50 100 GLN A C 1
ATOM 817 O O . GLN A 1 100 ? -7.125 10.863 7.392 1.00 58.50 100 GLN A O 1
ATOM 822 N N . LYS A 1 101 ? -7.995 10.338 5.392 1.00 50.94 101 LYS A N 1
ATOM 823 C CA . LYS A 1 101 ? -9.397 10.334 5.828 1.00 50.94 101 LYS A CA 1
ATOM 824 C C . LYS A 1 101 ? -9.775 9.027 6.516 1.00 50.94 101 LYS A C 1
ATOM 826 O O . LYS A 1 101 ? -10.766 8.988 7.239 1.00 50.94 101 LYS A O 1
ATOM 831 N N . TYR A 1 102 ? -8.971 7.986 6.326 1.00 52.41 102 TYR A N 1
ATOM 832 C CA . TYR A 1 102 ? -9.009 6.763 7.108 1.00 52.41 102 TYR A CA 1
ATOM 833 C C . TYR A 1 102 ? -7.868 6.788 8.131 1.00 52.41 102 TYR A C 1
ATOM 835 O O . TYR A 1 102 ? -6.703 6.647 7.770 1.00 52.41 102 TYR A O 1
ATOM 843 N N . LYS A 1 103 ? -8.195 6.998 9.411 1.00 53.53 103 LYS A N 1
ATOM 844 C CA . LYS A 1 103 ? -7.254 6.787 10.518 1.00 53.53 103 LYS A CA 1
ATOM 845 C C . LYS A 1 103 ? -7.482 5.377 11.058 1.00 53.53 103 LYS A C 1
ATOM 847 O O . LYS A 1 103 ? -8.498 5.175 11.728 1.00 53.53 103 LYS A O 1
ATOM 852 N N . PRO A 1 104 ? -6.609 4.401 10.754 1.00 49.00 104 PRO A N 1
ATOM 853 C CA . PRO A 1 104 ? -6.712 3.092 11.375 1.00 49.00 104 PRO A CA 1
ATOM 854 C C . PRO A 1 104 ? -6.647 3.253 12.906 1.00 49.00 104 PRO A C 1
ATOM 856 O O . PRO A 1 104 ? -5.858 4.066 13.398 1.00 49.00 104 PRO A O 1
ATOM 859 N N . PRO A 1 105 ? -7.486 2.542 13.681 1.00 46.53 105 PRO A N 1
ATOM 860 C CA . PRO A 1 105 ? -7.379 2.567 15.134 1.00 46.53 105 PRO A CA 1
ATOM 861 C C . PRO A 1 105 ? -5.987 2.070 15.550 1.00 46.53 105 PRO A C 1
ATOM 863 O O . PRO A 1 105 ? -5.430 1.173 14.911 1.00 46.53 105 PRO A O 1
ATOM 866 N N . HIS A 1 106 ? -5.413 2.680 16.595 1.00 43.94 106 HIS A N 1
ATOM 867 C CA . HIS A 1 106 ? -4.072 2.350 17.088 1.00 43.94 106 HIS A CA 1
ATOM 868 C C . HIS A 1 106 ? -3.898 0.831 17.242 1.00 43.94 106 HIS A C 1
ATOM 870 O O . HIS A 1 106 ? -4.646 0.190 17.977 1.00 43.94 106 HIS A O 1
ATOM 876 N N . GLY A 1 107 ? -2.920 0.274 16.517 1.00 48.16 107 GLY A N 1
ATOM 877 C CA . GLY A 1 107 ? -2.621 -1.162 16.472 1.00 48.16 107 GLY A CA 1
ATOM 878 C C . GLY A 1 107 ? -2.989 -1.876 15.163 1.00 48.16 107 GLY A C 1
ATOM 879 O O . GLY A 1 107 ? -2.538 -2.996 14.947 1.00 48.16 107 GLY A O 1
ATOM 880 N N . ALA A 1 108 ? -3.746 -1.255 14.250 1.00 44.41 108 ALA A N 1
ATOM 881 C CA . ALA A 1 108 ? -4.075 -1.870 12.954 1.00 44.41 108 ALA A CA 1
ATOM 882 C C . ALA A 1 108 ? -2.941 -1.803 11.905 1.00 44.41 108 ALA A C 1
ATOM 884 O O . ALA A 1 108 ? -3.034 -2.472 10.871 1.00 44.41 108 ALA A O 1
ATOM 885 N N . ASP A 1 109 ? -1.848 -1.082 12.189 1.00 46.19 109 ASP A N 1
ATOM 886 C CA . ASP A 1 109 ? -0.640 -1.056 11.348 1.00 46.19 109 ASP A CA 1
ATOM 887 C C . ASP A 1 109 ? -0.047 -2.467 11.164 1.00 46.19 109 ASP A C 1
ATOM 889 O O . ASP A 1 109 ? 0.450 -2.810 10.092 1.00 46.19 109 ASP A O 1
ATOM 893 N N . GLU A 1 110 ? -0.188 -3.349 12.160 1.00 45.72 110 GLU A N 1
ATOM 894 C CA . GLU A 1 110 ? 0.266 -4.740 12.053 1.00 45.72 110 GLU A CA 1
ATOM 895 C C . GLU A 1 110 ? -0.599 -5.600 11.121 1.00 45.72 110 GLU A C 1
ATOM 897 O O . GLU A 1 110 ? -0.092 -6.537 10.504 1.00 45.72 110 GLU A O 1
ATOM 902 N N . VAL A 1 111 ? -1.897 -5.309 10.990 1.00 39.91 111 VAL A N 1
ATOM 903 C CA . VAL A 1 111 ? -2.813 -6.122 10.171 1.00 39.91 111 VAL A CA 1
ATOM 904 C C . VAL A 1 111 ? -2.645 -5.792 8.689 1.00 39.91 111 VAL A C 1
ATOM 906 O O . VAL A 1 111 ? -2.604 -6.710 7.871 1.00 39.91 111 VAL A O 1
ATOM 909 N N . MET A 1 112 ? -2.445 -4.517 8.340 1.00 36.47 112 MET A N 1
ATOM 910 C CA . MET A 1 112 ? -2.108 -4.121 6.964 1.00 36.47 112 MET A CA 1
ATOM 911 C C . MET A 1 112 ? -0.733 -4.657 6.540 1.00 36.47 112 MET A C 1
ATOM 913 O O . MET A 1 112 ? -0.598 -5.172 5.429 1.00 36.47 112 MET A O 1
ATOM 917 N N . ASN A 1 113 ? 0.247 -4.661 7.452 1.00 42.38 113 ASN A N 1
ATOM 918 C CA . ASN A 1 113 ? 1.548 -5.294 7.216 1.00 42.38 113 ASN A CA 1
ATOM 919 C C . ASN A 1 113 ? 1.447 -6.828 7.086 1.00 42.38 113 ASN A C 1
ATOM 921 O O . ASN A 1 113 ? 2.217 -7.437 6.352 1.00 42.38 113 ASN A O 1
ATOM 925 N N . ARG A 1 114 ? 0.474 -7.484 7.737 1.00 37.84 114 ARG A N 1
ATOM 926 C CA . ARG A 1 114 ? 0.255 -8.939 7.599 1.00 37.84 114 ARG A CA 1
ATOM 927 C C . ARG A 1 114 ? -0.507 -9.344 6.340 1.00 37.84 114 ARG A C 1
ATOM 929 O O . ARG A 1 114 ? -0.248 -10.432 5.833 1.00 37.84 114 ARG A O 1
ATOM 936 N N . VAL A 1 115 ? -1.399 -8.509 5.799 1.00 38.19 115 VAL A N 1
ATOM 937 C CA . VAL A 1 115 ? -2.044 -8.791 4.498 1.00 38.19 115 VAL A CA 1
ATOM 938 C C . VAL A 1 115 ? -1.016 -8.744 3.359 1.00 38.19 115 VAL A C 1
ATOM 940 O O . VAL A 1 115 ? -1.107 -9.547 2.436 1.00 38.19 115 VAL A O 1
ATOM 943 N N . GLN A 1 116 ? 0.040 -7.929 3.480 1.00 40.66 116 GLN A N 1
ATOM 944 C CA . GLN A 1 116 ? 1.220 -8.002 2.601 1.00 40.66 116 GLN A CA 1
ATOM 945 C C . GLN A 1 116 ? 2.038 -9.304 2.755 1.00 40.66 116 GLN A C 1
ATOM 947 O O . GLN A 1 116 ? 2.940 -9.562 1.958 1.00 40.66 116 GLN A O 1
ATOM 952 N N . HIS A 1 117 ? 1.756 -10.130 3.767 1.00 35.56 117 HIS A N 1
ATOM 953 C CA . HIS A 1 117 ? 2.543 -11.315 4.124 1.00 35.56 117 HIS A CA 1
ATOM 954 C C . HIS A 1 117 ? 1.739 -12.630 4.162 1.00 35.56 117 HIS A C 1
ATOM 956 O O . HIS A 1 117 ? 2.287 -13.649 4.582 1.00 35.56 117 HIS A O 1
ATOM 962 N N . SER A 1 118 ? 0.476 -12.664 3.709 1.00 29.28 118 SER A N 1
ATOM 963 C CA . SER A 1 118 ? -0.256 -13.933 3.545 1.00 29.28 118 SER A CA 1
ATOM 964 C C . SER A 1 118 ? 0.130 -14.610 2.217 1.00 29.28 118 SER A C 1
ATOM 966 O O . SER A 1 118 ? -0.059 -14.015 1.153 1.00 29.28 118 SER A O 1
ATOM 968 N N . PRO A 1 119 ? 0.698 -15.830 2.242 1.00 39.41 119 PRO A N 1
ATOM 969 C CA . PRO A 1 119 ? 1.245 -16.480 1.065 1.00 39.41 119 PRO A CA 1
ATOM 970 C C . PRO A 1 119 ? 0.176 -17.367 0.428 1.00 39.41 119 PRO A C 1
ATOM 972 O O . PRO A 1 119 ? 0.063 -18.517 0.819 1.00 39.41 119 PRO A O 1
ATOM 975 N N . GLU A 1 120 ? -0.603 -16.870 -0.536 1.00 36.28 120 GLU A N 1
ATOM 976 C CA . GLU A 1 120 ? -1.242 -17.779 -1.514 1.00 36.28 120 GLU A CA 1
ATOM 977 C C . GLU A 1 120 ? -1.814 -17.130 -2.780 1.00 36.28 120 GLU A C 1
ATOM 979 O O . GLU A 1 120 ? -2.110 -17.843 -3.737 1.00 36.28 120 GLU A O 1
ATOM 984 N N . VAL A 1 121 ? -1.871 -15.801 -2.900 1.00 33.16 121 VAL A N 1
ATOM 985 C CA . VAL A 1 121 ? -2.056 -15.211 -4.233 1.00 33.16 121 VAL A CA 1
ATOM 986 C C . VAL A 1 121 ? -0.706 -15.241 -4.933 1.00 33.16 121 VAL A C 1
ATOM 988 O O . VAL A 1 121 ? 0.247 -14.601 -4.496 1.00 33.16 121 VAL A O 1
ATOM 991 N N . THR A 1 122 ? -0.622 -16.034 -5.997 1.00 34.91 122 THR A N 1
ATOM 992 C CA . THR A 1 122 ? 0.538 -16.226 -6.872 1.00 34.91 122 THR A CA 1
ATOM 993 C C . THR A 1 122 ? 0.844 -14.939 -7.649 1.00 34.91 122 THR A C 1
ATOM 995 O O . THR A 1 122 ? 0.766 -14.887 -8.870 1.00 34.91 122 THR A O 1
ATOM 998 N N . ALA A 1 123 ? 1.158 -13.860 -6.940 1.00 29.61 123 ALA A N 1
ATOM 999 C CA . ALA A 1 123 ? 1.786 -12.691 -7.514 1.00 29.61 123 ALA A CA 1
ATOM 1000 C C . ALA A 1 123 ? 3.276 -13.006 -7.651 1.00 29.61 123 ALA A C 1
ATOM 1002 O O . ALA A 1 123 ? 3.919 -13.484 -6.714 1.00 29.61 123 ALA A O 1
ATOM 1003 N N . PHE A 1 124 ? 3.789 -12.796 -8.860 1.00 27.06 124 PHE A N 1
ATOM 1004 C CA . PHE A 1 124 ? 5.195 -12.894 -9.222 1.00 27.06 124 PHE A CA 1
ATOM 1005 C C . PHE A 1 124 ? 6.113 -12.474 -8.068 1.00 27.06 124 PHE A C 1
ATOM 1007 O O . PHE A 1 124 ? 5.981 -11.378 -7.529 1.00 27.06 124 PHE A O 1
ATOM 1014 N N . GLN A 1 125 ? 7.050 -13.355 -7.706 1.00 25.95 125 GLN A N 1
ATOM 1015 C CA . GLN A 1 125 ? 8.103 -13.066 -6.739 1.00 25.95 125 GLN A CA 1
ATOM 1016 C C . GLN A 1 125 ? 8.912 -11.848 -7.205 1.00 25.95 125 GLN A C 1
ATOM 1018 O O . GLN A 1 125 ? 9.871 -11.973 -7.969 1.00 25.95 125 GLN A O 1
ATOM 1023 N N . ILE A 1 126 ? 8.545 -10.668 -6.714 1.00 29.22 126 ILE A N 1
ATOM 1024 C CA . ILE A 1 126 ? 9.465 -9.546 -6.613 1.00 29.22 126 ILE A CA 1
ATOM 1025 C C . ILE A 1 126 ? 10.356 -9.901 -5.431 1.00 29.22 126 ILE A C 1
ATOM 1027 O O . ILE A 1 126 ? 9.906 -9.994 -4.290 1.00 29.22 126 ILE A O 1
ATOM 1031 N N . SER A 1 127 ? 11.611 -10.214 -5.737 1.00 32.41 127 SER A N 1
ATOM 1032 C CA . SER A 1 127 ? 12.651 -10.467 -4.751 1.00 32.41 127 SER A CA 1
ATOM 1033 C C . SER A 1 127 ? 12.617 -9.378 -3.683 1.00 32.41 127 SER A C 1
ATOM 1035 O O . SER A 1 127 ? 12.842 -8.213 -4.005 1.00 32.41 127 SER A O 1
ATOM 1037 N N . GLN A 1 128 ? 12.348 -9.767 -2.436 1.00 32.9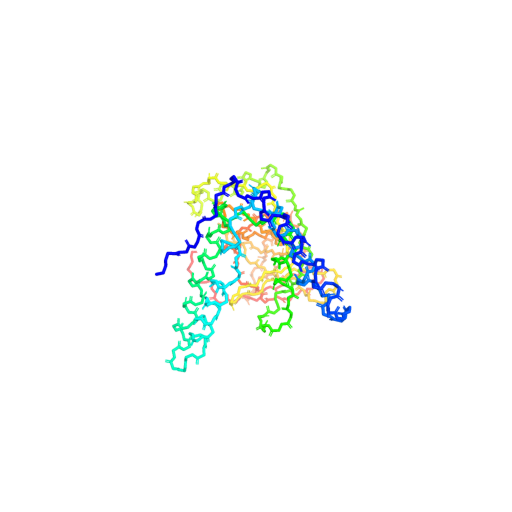1 128 GLN A N 1
ATOM 1038 C CA . GLN A 1 128 ? 12.553 -8.918 -1.269 1.00 32.91 128 GLN A CA 1
ATOM 1039 C C . GLN A 1 128 ? 14.051 -8.592 -1.188 1.00 32.91 128 GLN A C 1
ATOM 1041 O O . GLN A 1 128 ? 14.844 -9.372 -0.658 1.00 32.91 128 GLN A O 1
ATOM 1046 N N . SER A 1 129 ? 14.460 -7.469 -1.780 1.00 41.00 129 SER A N 1
ATOM 1047 C CA . SER A 1 129 ? 15.683 -6.792 -1.373 1.00 41.00 129 SER A CA 1
ATOM 1048 C C . SER A 1 129 ? 15.442 -6.246 0.026 1.00 41.00 129 SER A C 1
ATOM 1050 O O . SER A 1 129 ? 14.381 -5.701 0.313 1.00 41.00 129 SER A O 1
ATOM 1052 N N . GLN A 1 130 ? 16.404 -6.443 0.922 1.00 42.56 130 GLN A N 1
ATOM 1053 C CA . GLN A 1 130 ? 16.450 -5.700 2.175 1.00 42.56 130 GLN A CA 1
ATOM 1054 C C . GLN A 1 130 ? 16.637 -4.227 1.806 1.00 42.56 130 GLN A C 1
ATOM 1056 O O . GLN A 1 130 ? 17.765 -3.803 1.557 1.00 42.56 130 GLN A O 1
ATOM 1061 N N . ASP A 1 131 ? 15.533 -3.497 1.680 1.00 52.41 131 ASP A N 1
ATOM 1062 C CA . ASP A 1 131 ? 15.536 -2.083 1.331 1.00 52.41 131 ASP A CA 1
ATOM 1063 C C . ASP A 1 131 ? 16.250 -1.322 2.453 1.00 52.41 131 ASP A C 1
ATOM 1065 O O . ASP A 1 131 ? 15.805 -1.275 3.602 1.00 52.41 131 ASP A O 1
ATOM 1069 N N . LYS A 1 132 ? 17.438 -0.808 2.131 1.00 65.94 132 LYS A N 1
ATOM 1070 C CA . LYS A 1 132 ? 18.172 0.118 2.987 1.00 65.94 132 LYS A CA 1
ATOM 1071 C C . LYS A 1 132 ? 17.864 1.521 2.500 1.00 65.94 132 LYS A C 1
ATOM 1073 O O . LYS A 1 132 ? 18.159 1.849 1.352 1.00 65.94 132 LYS A O 1
ATOM 1078 N N . ASP A 1 133 ? 17.317 2.343 3.384 1.00 75.00 133 ASP A N 1
ATOM 1079 C CA . ASP A 1 133 ? 17.114 3.756 3.099 1.00 75.00 133 ASP A CA 1
ATOM 1080 C C . ASP A 1 133 ? 18.457 4.496 3.124 1.00 75.00 133 ASP A C 1
ATOM 1082 O O . ASP A 1 133 ? 19.207 4.459 4.104 1.00 75.00 133 ASP A O 1
ATOM 1086 N N . VAL A 1 134 ? 18.762 5.177 2.024 1.00 80.38 134 VAL A N 1
ATOM 1087 C CA . VAL A 1 134 ? 19.959 5.993 1.825 1.00 80.38 134 VAL A CA 1
ATOM 1088 C C . VAL A 1 134 ? 19.561 7.463 1.876 1.00 80.38 134 VAL A C 1
ATOM 1090 O O . VAL A 1 134 ? 18.685 7.909 1.135 1.00 80.38 134 VAL A O 1
ATOM 1093 N N . ILE A 1 135 ? 20.235 8.236 2.730 1.00 85.00 135 ILE A N 1
ATOM 1094 C CA . ILE A 1 135 ? 20.096 9.698 2.766 1.00 85.00 135 ILE A CA 1
ATOM 1095 C C . ILE A 1 135 ? 20.761 10.278 1.516 1.00 85.00 135 ILE A C 1
ATOM 1097 O O . ILE A 1 135 ? 21.942 10.025 1.257 1.00 85.00 135 ILE A O 1
ATOM 1101 N N . LEU A 1 136 ? 20.016 11.063 0.739 1.00 85.69 136 LEU A N 1
ATOM 1102 C CA . LEU A 1 136 ? 20.535 11.713 -0.457 1.00 85.69 136 LEU A CA 1
ATOM 1103 C C . LEU A 1 136 ? 21.528 12.816 -0.081 1.00 85.69 136 LEU A C 1
ATOM 1105 O O . LEU A 1 136 ? 21.257 13.677 0.753 1.00 85.69 136 LEU A O 1
ATOM 1109 N N . THR A 1 137 ? 22.686 12.823 -0.741 1.00 88.56 137 THR A N 1
ATOM 1110 C CA . THR A 1 137 ? 23.626 13.944 -0.616 1.00 88.56 137 THR A CA 1
ATOM 1111 C C . THR A 1 137 ? 23.072 15.189 -1.309 1.00 88.56 137 THR A C 1
ATOM 1113 O O . THR A 1 137 ? 22.313 15.086 -2.273 1.00 88.56 137 THR A O 1
ATOM 1116 N N . GLU A 1 138 ? 23.504 16.377 -0.884 1.00 86.69 138 GLU A N 1
ATOM 1117 C CA . GLU A 1 138 ? 23.071 17.651 -1.478 1.00 86.69 138 GLU A CA 1
ATOM 1118 C C . GLU A 1 138 ? 23.273 17.686 -3.005 1.00 86.69 138 GLU A C 1
ATOM 1120 O O . GLU A 1 138 ? 22.390 18.106 -3.754 1.00 86.69 138 GLU A O 1
ATOM 1125 N N . ALA A 1 139 ? 24.400 17.148 -3.484 1.00 87.44 139 ALA A N 1
ATOM 1126 C CA . ALA A 1 139 ? 24.697 17.038 -4.908 1.00 87.44 139 ALA A CA 1
ATOM 1127 C C . ALA A 1 139 ? 23.726 16.099 -5.651 1.00 87.44 139 ALA A C 1
ATOM 1129 O O . ALA A 1 139 ? 23.302 16.414 -6.767 1.00 87.44 139 ALA A O 1
ATOM 1130 N N . MET A 1 140 ? 23.348 14.967 -5.042 1.00 87.25 140 MET A N 1
ATOM 1131 C CA . MET A 1 140 ? 22.362 14.039 -5.613 1.00 87.25 140 MET A CA 1
ATOM 1132 C C . MET A 1 140 ? 20.987 14.696 -5.680 1.00 87.25 140 MET A C 1
ATOM 1134 O O . MET A 1 140 ? 20.377 14.717 -6.748 1.00 87.25 140 MET A O 1
ATOM 1138 N N . SER A 1 141 ? 20.540 15.307 -4.584 1.00 88.50 141 SER A N 1
ATOM 1139 C CA . SER A 1 141 ? 19.248 15.990 -4.506 1.00 88.50 141 SER A CA 1
ATOM 1140 C C . SER A 1 141 ? 19.138 17.117 -5.531 1.00 88.50 141 SER A C 1
ATOM 1142 O O . SER A 1 141 ? 18.152 17.188 -6.266 1.00 88.50 141 SER A O 1
ATOM 1144 N N . ALA A 1 142 ? 20.173 17.954 -5.659 1.00 89.81 142 ALA A N 1
ATOM 1145 C CA . ALA A 1 142 ? 20.219 19.023 -6.655 1.00 89.81 142 ALA A CA 1
ATOM 1146 C C . ALA A 1 142 ? 20.166 18.477 -8.092 1.00 89.81 142 ALA A C 1
ATOM 1148 O O . ALA A 1 142 ? 19.423 18.996 -8.930 1.00 89.81 142 ALA A O 1
ATOM 1149 N N . HIS A 1 143 ? 20.912 17.404 -8.381 1.00 90.25 143 HIS A N 1
ATOM 1150 C CA . HIS A 1 143 ? 20.904 16.767 -9.698 1.00 90.25 143 HIS A CA 1
ATOM 1151 C C . HIS A 1 143 ? 19.533 16.166 -10.035 1.00 90.25 143 HIS A C 1
ATOM 1153 O O . HIS A 1 143 ? 19.009 16.386 -11.130 1.00 90.25 143 HIS A O 1
ATOM 1159 N N . MET A 1 144 ? 18.935 15.419 -9.105 1.00 89.94 144 MET A N 1
ATOM 1160 C CA . MET A 1 144 ? 17.630 14.778 -9.289 1.00 89.94 144 MET A CA 1
ATOM 1161 C C . MET A 1 144 ? 16.531 15.822 -9.478 1.00 89.94 144 MET A C 1
ATOM 1163 O O . MET A 1 144 ? 15.777 15.741 -10.445 1.00 89.94 144 MET A O 1
ATOM 1167 N N . ARG A 1 145 ? 16.502 16.859 -8.631 1.00 89.25 145 ARG A N 1
ATOM 1168 C CA . ARG A 1 145 ? 15.566 17.989 -8.731 1.00 89.25 145 ARG A CA 1
ATOM 1169 C C . ARG A 1 145 ? 15.630 18.656 -10.103 1.00 89.25 145 ARG A C 1
ATOM 1171 O O . ARG A 1 145 ? 14.616 18.749 -10.792 1.00 89.25 145 ARG A O 1
ATOM 1178 N N . LYS A 1 146 ? 16.838 19.016 -10.548 1.00 90.12 146 LYS A N 1
ATOM 1179 C CA . LYS A 1 146 ? 17.056 19.620 -11.868 1.00 90.12 146 LYS A CA 1
ATOM 1180 C C . LYS A 1 146 ? 16.566 18.715 -12.996 1.00 90.12 146 LYS A C 1
ATOM 1182 O O . LYS A 1 146 ? 15.982 19.203 -13.962 1.00 90.12 146 LYS A O 1
ATOM 1187 N N . PHE A 1 147 ? 16.801 17.407 -12.898 1.00 88.62 147 PHE A N 1
ATOM 1188 C CA . PHE A 1 147 ? 16.347 16.451 -13.903 1.00 88.62 147 PHE A CA 1
ATOM 1189 C C . PHE A 1 147 ? 14.819 16.363 -13.972 1.00 88.62 147 PHE A C 1
ATOM 1191 O O . PHE A 1 147 ? 14.262 16.417 -15.070 1.00 88.62 147 PHE A O 1
ATOM 1198 N N . TYR A 1 148 ? 14.141 16.282 -12.828 1.00 88.56 148 TYR A N 1
ATOM 1199 C CA . TYR A 1 148 ? 12.680 16.237 -12.770 1.00 88.56 148 TYR A CA 1
ATOM 1200 C C . TYR A 1 148 ? 12.043 17.495 -13.361 1.00 88.56 148 TYR A C 1
ATOM 1202 O O . TYR A 1 148 ? 11.145 17.386 -14.193 1.00 88.56 148 TYR A O 1
ATOM 1210 N N . GLU A 1 149 ? 12.554 18.675 -13.012 1.00 86.19 149 GLU A N 1
ATOM 1211 C CA . GLU A 1 149 ? 12.050 19.953 -13.526 1.00 86.19 149 GLU A CA 1
ATOM 1212 C C . GLU A 1 149 ? 12.355 20.130 -15.020 1.00 86.19 149 GLU A C 1
ATOM 1214 O O . GLU A 1 149 ? 11.487 20.519 -15.797 1.00 86.19 149 GLU A O 1
ATOM 1219 N N . THR A 1 150 ? 13.581 19.815 -15.451 1.00 85.94 150 THR A N 1
ATOM 1220 C CA . THR A 1 150 ? 14.040 20.128 -16.816 1.00 85.94 150 THR A CA 1
ATOM 1221 C C . THR A 1 150 ? 13.649 19.051 -17.825 1.00 85.94 150 THR A C 1
ATOM 1223 O O . THR A 1 150 ? 13.151 19.360 -18.906 1.00 85.94 150 THR A O 1
ATOM 1226 N N . SER A 1 151 ? 13.907 17.782 -17.499 1.00 83.50 151 SER A N 1
ATOM 1227 C CA . SER A 1 151 ? 13.765 16.663 -18.444 1.00 83.50 151 SER A CA 1
ATOM 1228 C C . SER A 1 151 ? 12.379 16.034 -18.375 1.00 83.50 151 SER A C 1
ATOM 1230 O O . SER A 1 151 ? 11.785 15.761 -19.414 1.00 83.50 151 SER A O 1
ATOM 1232 N N . MET A 1 152 ? 11.846 15.835 -17.164 1.00 80.69 152 MET A N 1
ATOM 1233 C CA . MET A 1 152 ? 10.510 15.249 -16.977 1.00 80.69 152 MET A CA 1
ATOM 1234 C C . MET A 1 152 ? 9.395 16.299 -16.896 1.00 80.69 152 MET A C 1
ATOM 1236 O O . MET A 1 152 ? 8.225 15.932 -16.970 1.00 80.69 152 MET A O 1
ATOM 1240 N N . LYS A 1 153 ? 9.739 17.592 -16.779 1.00 85.44 153 LYS A N 1
ATOM 1241 C CA . LYS A 1 153 ? 8.788 18.711 -16.634 1.00 85.44 153 LYS A CA 1
ATOM 1242 C C . LYS A 1 153 ? 7.817 18.522 -15.461 1.00 85.44 153 LYS A C 1
ATOM 1244 O O . LYS A 1 153 ? 6.654 18.913 -15.531 1.00 85.44 153 LYS A O 1
ATOM 1249 N N . ILE A 1 154 ? 8.298 17.905 -14.384 1.00 80.31 154 ILE A N 1
ATOM 1250 C CA . ILE A 1 154 ? 7.538 17.681 -13.156 1.00 80.31 154 ILE A CA 1
ATOM 1251 C C . ILE A 1 154 ? 7.662 18.928 -12.279 1.00 80.31 154 ILE A C 1
ATOM 1253 O O . ILE A 1 154 ? 8.767 19.333 -11.924 1.00 80.31 154 ILE A O 1
ATOM 1257 N N . ASN A 1 155 ? 6.527 19.504 -11.881 1.00 79.62 155 ASN A N 1
ATOM 1258 C CA . ASN A 1 155 ? 6.491 20.524 -10.833 1.00 79.62 155 ASN A CA 1
ATOM 1259 C C . ASN A 1 155 ? 6.647 19.844 -9.475 1.00 79.62 155 ASN A C 1
ATOM 1261 O O . ASN A 1 155 ? 5.771 19.086 -9.067 1.00 79.62 155 ASN A O 1
ATOM 1265 N N . ILE A 1 156 ? 7.756 20.078 -8.782 1.00 79.19 156 ILE A N 1
ATOM 1266 C CA . ILE A 1 156 ? 8.073 19.379 -7.534 1.00 79.19 156 ILE A CA 1
ATOM 1267 C C . ILE A 1 156 ? 7.354 20.061 -6.365 1.00 79.19 156 ILE A C 1
ATOM 1269 O O . ILE A 1 156 ? 7.783 21.110 -5.893 1.00 79.19 156 ILE A O 1
ATOM 1273 N N . PHE A 1 157 ? 6.278 19.443 -5.882 1.00 72.62 157 PHE A N 1
ATOM 1274 C CA . PHE A 1 157 ? 5.557 19.848 -4.669 1.00 72.62 157 PHE A CA 1
ATOM 1275 C C . PHE A 1 157 ? 6.081 19.114 -3.433 1.00 72.62 157 PHE A C 1
ATOM 1277 O O . PHE A 1 157 ? 6.082 19.661 -2.334 1.00 72.62 157 PHE A O 1
ATOM 1284 N N . PHE A 1 158 ? 6.540 17.879 -3.626 1.00 71.75 158 PHE A N 1
ATOM 1285 C CA . PHE A 1 158 ? 7.091 17.022 -2.590 1.00 71.75 158 PHE A CA 1
ATOM 1286 C C . PHE A 1 158 ? 8.319 16.279 -3.123 1.00 71.75 158 PHE A C 1
ATOM 1288 O O . PHE A 1 158 ? 8.278 15.694 -4.206 1.00 71.75 158 PHE A O 1
ATOM 1295 N N . PHE A 1 159 ? 9.405 16.301 -2.355 1.00 80.19 159 PHE A N 1
ATOM 1296 C CA . PHE A 1 159 ? 10.679 15.665 -2.680 1.00 80.19 159 PHE A CA 1
ATOM 1297 C C . PHE A 1 159 ? 11.184 14.959 -1.428 1.00 80.19 159 PHE A C 1
ATOM 1299 O O . PHE A 1 159 ? 11.340 15.613 -0.396 1.00 80.19 159 PHE A O 1
ATOM 1306 N N . ASN A 1 160 ? 11.407 13.651 -1.506 1.00 80.94 160 ASN A N 1
ATOM 1307 C CA . ASN A 1 160 ? 11.925 12.900 -0.374 1.00 80.94 160 ASN A CA 1
ATOM 1308 C C . ASN A 1 160 ? 13.442 13.122 -0.232 1.00 80.94 160 ASN A C 1
ATOM 1310 O O . ASN A 1 160 ? 14.162 13.163 -1.217 1.00 80.94 160 ASN A O 1
ATOM 1314 N N . GLU A 1 161 ? 13.967 13.259 0.982 1.00 84.25 161 GLU A N 1
ATOM 1315 C CA . GLU A 1 161 ? 15.429 13.332 1.178 1.00 84.25 161 GLU A CA 1
ATOM 1316 C C . GLU A 1 161 ? 16.080 11.943 1.251 1.00 84.25 161 GLU A C 1
ATOM 1318 O O . GLU A 1 161 ? 17.303 11.815 1.292 1.00 84.25 161 GLU A O 1
ATOM 1323 N N . TYR A 1 162 ? 15.256 10.897 1.221 1.00 82.31 162 TYR A N 1
ATOM 1324 C CA . TYR A 1 162 ? 15.660 9.502 1.304 1.00 82.31 162 TYR A CA 1
ATOM 1325 C C . TYR A 1 162 ? 15.338 8.770 -0.001 1.00 82.31 162 TYR A C 1
ATOM 1327 O O . TYR A 1 162 ? 14.305 9.015 -0.635 1.00 82.31 162 TYR A O 1
ATOM 1335 N N . ALA A 1 163 ? 16.209 7.839 -0.381 1.00 84.56 163 ALA A N 1
ATOM 1336 C CA . ALA A 1 163 ? 15.978 6.898 -1.470 1.00 84.56 163 ALA A CA 1
ATOM 1337 C C . ALA A 1 163 ? 16.220 5.461 -0.995 1.00 84.56 163 ALA A C 1
ATOM 1339 O O . ALA A 1 163 ? 17.170 5.210 -0.259 1.00 84.56 163 ALA A O 1
ATOM 1340 N N . SER A 1 164 ? 15.387 4.525 -1.443 1.00 82.69 164 SER A N 1
ATOM 1341 C CA . SER A 1 164 ? 15.547 3.100 -1.137 1.00 82.69 164 SER A CA 1
ATOM 1342 C C . SER A 1 164 ? 16.549 2.464 -2.103 1.00 82.69 164 SER A C 1
ATOM 1344 O O . SER A 1 164 ? 16.436 2.615 -3.324 1.00 82.69 164 SER A O 1
ATOM 1346 N N . GLU A 1 165 ? 17.560 1.778 -1.571 1.00 82.19 165 GLU A N 1
ATOM 1347 C CA . GLU A 1 165 ? 18.543 1.040 -2.364 1.00 82.19 165 GLU A CA 1
ATOM 1348 C C . GLU A 1 165 ? 17.994 -0.314 -2.830 1.00 82.19 165 GLU A C 1
ATOM 1350 O O . GLU A 1 165 ? 17.610 -1.160 -2.022 1.00 82.19 165 GLU A O 1
ATOM 1355 N N . LYS A 1 166 ? 18.065 -0.564 -4.143 1.00 80.50 166 LYS A N 1
ATOM 1356 C CA . LYS A 1 166 ? 17.711 -1.848 -4.761 1.00 80.50 166 LYS A CA 1
ATOM 1357 C C . LYS A 1 166 ? 18.855 -2.448 -5.573 1.00 80.50 166 LYS A C 1
ATOM 1359 O O . LYS A 1 166 ? 19.640 -1.753 -6.217 1.00 80.50 166 LYS A O 1
ATOM 1364 N N . TYR A 1 167 ? 18.907 -3.780 -5.604 1.00 72.88 167 TYR A N 1
ATOM 1365 C CA . TYR A 1 167 ? 19.935 -4.558 -6.321 1.00 72.88 167 TYR A CA 1
ATOM 1366 C C . TYR A 1 167 ? 19.464 -5.122 -7.671 1.00 72.88 167 TYR A C 1
ATOM 1368 O O . TYR A 1 167 ? 20.228 -5.742 -8.414 1.00 72.88 167 TYR A O 1
ATOM 1376 N N . SER A 1 168 ? 18.201 -4.908 -8.024 1.00 73.06 168 SER A N 1
ATOM 1377 C CA . SER A 1 168 ? 17.668 -5.292 -9.326 1.00 73.06 168 SER A CA 1
ATOM 1378 C C . SER A 1 168 ? 16.527 -4.384 -9.731 1.00 73.06 168 SER A C 1
ATOM 1380 O O . SER A 1 168 ? 15.706 -4.016 -8.894 1.00 73.06 168 SER A O 1
ATOM 1382 N N . TYR A 1 169 ? 16.443 -4.113 -11.026 1.00 73.31 169 TYR A N 1
ATOM 1383 C CA . TYR A 1 169 ? 15.306 -3.461 -11.646 1.00 73.31 169 TYR A CA 1
ATOM 1384 C C . TYR A 1 169 ? 14.665 -4.429 -12.641 1.00 73.31 169 TYR A C 1
ATOM 1386 O O . TYR A 1 169 ? 15.353 -5.011 -13.487 1.00 73.31 169 TYR A O 1
ATOM 1394 N N . SER A 1 170 ? 13.353 -4.624 -12.518 1.00 67.69 170 SER A N 1
ATOM 1395 C CA . SER A 1 170 ? 12.560 -5.445 -13.431 1.00 67.69 170 SER A CA 1
ATOM 1396 C C . SER A 1 170 ? 11.320 -4.661 -13.837 1.00 67.69 170 SER A C 1
ATOM 1398 O O . SER A 1 170 ? 10.520 -4.294 -12.983 1.00 67.69 170 SER A O 1
ATOM 1400 N N . SER A 1 171 ? 11.175 -4.427 -15.134 1.00 65.25 171 SER A N 1
ATOM 1401 C CA . SER A 1 171 ? 9.937 -4.008 -15.791 1.00 65.25 171 SER A CA 1
ATOM 1402 C C . SER A 1 171 ? 9.461 -5.150 -16.696 1.00 65.25 171 SER A C 1
ATOM 1404 O O . SER A 1 171 ? 10.233 -6.081 -16.937 1.00 65.25 171 SER A O 1
ATOM 1406 N N . GLU A 1 172 ? 8.220 -5.098 -17.181 1.00 54.09 172 GLU A N 1
ATOM 1407 C CA . GLU A 1 172 ? 7.579 -6.159 -17.983 1.00 54.09 172 GLU A CA 1
ATOM 1408 C C . GLU A 1 172 ? 8.464 -6.652 -19.146 1.00 54.09 172 GLU A C 1
ATOM 1410 O O . GLU A 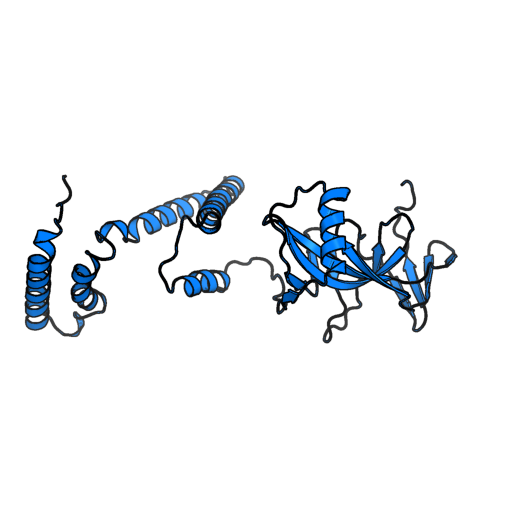1 172 ? 8.548 -7.856 -19.378 1.00 54.09 172 GLU A O 1
ATOM 1415 N N . ASP A 1 173 ? 9.234 -5.747 -19.765 1.00 57.28 173 ASP A N 1
ATOM 1416 C CA . ASP A 1 173 ? 10.101 -6.048 -20.914 1.00 57.28 173 ASP A CA 1
ATOM 1417 C C . ASP A 1 173 ? 11.610 -6.056 -20.604 1.00 57.28 173 ASP A C 1
ATOM 1419 O O . ASP A 1 173 ? 12.423 -6.433 -21.449 1.00 57.28 173 ASP A O 1
ATOM 1423 N N . ARG A 1 174 ? 12.032 -5.600 -19.413 1.00 66.00 174 ARG A N 1
ATOM 1424 C CA . ARG A 1 174 ? 13.446 -5.277 -19.136 1.00 66.00 174 ARG A CA 1
ATOM 1425 C C . ARG A 1 174 ? 13.887 -5.739 -17.764 1.00 66.00 174 ARG A C 1
ATOM 1427 O O . ARG A 1 174 ? 13.322 -5.332 -16.752 1.00 66.00 174 ARG A O 1
ATOM 1434 N N . LYS A 1 175 ? 14.978 -6.504 -17.714 1.00 72.19 175 LYS A N 1
ATOM 1435 C CA . LYS A 1 175 ? 15.601 -6.928 -16.458 1.00 72.19 175 LYS A CA 1
ATOM 1436 C C . LYS A 1 175 ? 17.057 -6.498 -16.401 1.00 72.19 175 LYS A C 1
ATOM 1438 O O . LYS A 1 175 ? 17.895 -7.038 -17.116 1.00 72.19 175 LYS A O 1
ATOM 1443 N N . ILE A 1 176 ? 17.357 -5.564 -15.505 1.00 74.56 176 ILE A N 1
ATOM 1444 C CA . ILE A 1 176 ? 18.709 -5.053 -15.277 1.00 74.56 176 ILE A CA 1
ATOM 1445 C C . ILE A 1 176 ? 19.140 -5.478 -13.874 1.00 74.56 176 ILE A C 1
ATOM 1447 O O . ILE A 1 176 ? 18.456 -5.230 -12.879 1.00 74.56 176 ILE A O 1
ATOM 1451 N N . CYS A 1 177 ? 20.271 -6.171 -13.799 1.00 71.06 177 CYS A N 1
ATOM 1452 C CA . CYS A 1 177 ? 20.780 -6.761 -12.565 1.00 71.06 177 CYS A CA 1
ATOM 1453 C C . CYS A 1 177 ? 22.108 -6.122 -12.175 1.00 71.06 177 CYS A C 1
ATOM 1455 O O . CYS A 1 177 ? 22.970 -5.905 -13.030 1.00 71.06 177 CYS A O 1
ATOM 1457 N N . THR A 1 178 ? 22.300 -5.895 -10.878 1.00 72.00 178 THR A N 1
ATOM 1458 C CA . THR A 1 178 ? 23.604 -5.508 -10.340 1.00 72.00 178 THR A CA 1
ATOM 1459 C C . THR A 1 178 ? 24.382 -6.736 -9.878 1.00 72.00 178 THR A C 1
ATOM 1461 O O . THR A 1 178 ? 23.848 -7.848 -9.766 1.00 72.00 178 THR A O 1
ATOM 1464 N N . LYS A 1 179 ? 25.680 -6.558 -9.632 1.00 64.75 179 LYS A N 1
ATOM 1465 C CA . LYS A 1 179 ? 26.538 -7.623 -9.112 1.00 64.75 179 LYS A CA 1
ATOM 1466 C C . LYS A 1 179 ? 26.235 -7.841 -7.626 1.00 64.75 179 LYS A C 1
ATOM 1468 O O . LYS A 1 179 ? 26.772 -7.154 -6.764 1.00 64.75 179 LYS A O 1
ATOM 1473 N N . HIS A 1 180 ? 25.363 -8.796 -7.312 1.00 55.78 180 HIS A N 1
ATOM 1474 C CA . HIS A 1 180 ? 25.069 -9.142 -5.919 1.00 55.78 180 HIS A CA 1
ATOM 1475 C C . HIS A 1 180 ? 26.256 -9.885 -5.286 1.00 55.78 180 HIS A C 1
ATOM 1477 O O . HIS A 1 180 ? 26.812 -10.790 -5.906 1.00 55.78 180 HIS A O 1
ATOM 1483 N N . HIS A 1 181 ? 26.578 -9.590 -4.021 1.00 47.25 181 HIS A N 1
ATOM 1484 C CA . HIS A 1 181 ? 27.694 -10.204 -3.276 1.00 47.25 181 HIS A CA 1
ATOM 1485 C C . HIS A 1 181 ? 27.692 -11.754 -3.271 1.00 47.25 181 HIS A C 1
ATOM 1487 O O . HIS A 1 181 ? 28.743 -12.370 -3.141 1.00 47.25 181 HIS A O 1
ATOM 1493 N N . ASN A 1 182 ? 26.529 -12.391 -3.468 1.00 47.62 182 ASN A N 1
ATOM 1494 C CA . ASN A 1 182 ? 26.363 -13.852 -3.458 1.00 47.62 182 ASN A CA 1
ATOM 1495 C C . ASN A 1 182 ? 25.925 -14.435 -4.818 1.00 47.62 182 ASN A C 1
ATOM 1497 O O . ASN A 1 182 ? 25.586 -15.614 -4.910 1.00 47.62 182 ASN A O 1
ATOM 1501 N N . SER A 1 183 ? 25.899 -13.626 -5.880 1.00 50.62 183 SER A N 1
ATOM 1502 C CA . SER A 1 183 ? 25.439 -14.040 -7.207 1.00 50.62 183 SER A CA 1
ATOM 1503 C C . SER A 1 183 ? 26.618 -14.368 -8.122 1.00 50.62 183 SER A C 1
ATOM 1505 O O . SER A 1 183 ? 27.550 -13.584 -8.253 1.00 50.62 183 SER A O 1
ATOM 1507 N N . ARG A 1 184 ? 26.538 -15.504 -8.829 1.00 53.16 184 ARG A N 1
ATOM 1508 C CA . ARG A 1 184 ? 27.444 -15.839 -9.947 1.00 53.16 184 ARG A CA 1
ATOM 1509 C C . ARG A 1 184 ? 27.111 -15.087 -11.243 1.00 53.16 184 ARG A C 1
ATOM 1511 O O . ARG A 1 184 ? 27.767 -15.311 -12.253 1.00 53.16 184 ARG A O 1
ATOM 1518 N N . LYS A 1 185 ? 26.057 -14.264 -11.254 1.00 59.84 185 LYS A N 1
ATOM 1519 C CA . LYS A 1 185 ? 25.641 -13.507 -12.439 1.00 59.84 185 LYS A CA 1
ATOM 1520 C C . LYS A 1 185 ? 26.456 -12.230 -12.549 1.00 59.84 185 LYS A C 1
ATOM 1522 O O . LYS A 1 185 ? 26.601 -11.504 -11.565 1.00 59.84 185 LYS A O 1
ATOM 1527 N N . ASN A 1 186 ? 26.927 -11.958 -13.758 1.00 64.19 186 ASN A N 1
ATOM 1528 C CA . ASN A 1 186 ? 27.571 -10.695 -14.054 1.00 64.19 186 ASN A CA 1
ATOM 1529 C C . ASN A 1 186 ? 26.536 -9.558 -14.029 1.00 64.19 186 ASN A C 1
ATOM 1531 O O . ASN A 1 186 ? 25.351 -9.757 -14.308 1.00 64.19 186 ASN A O 1
ATOM 1535 N N . SER A 1 187 ? 26.997 -8.378 -13.644 1.00 71.56 187 SER A N 1
ATOM 1536 C CA . SER A 1 187 ? 26.259 -7.118 -13.698 1.00 71.56 187 SER A CA 1
ATOM 1537 C C . SER A 1 187 ? 25.871 -6.759 -15.128 1.00 71.56 187 SER A C 1
ATOM 1539 O O . SER A 1 187 ? 26.518 -7.133 -16.100 1.00 71.56 187 SER A O 1
ATOM 1541 N N . SER A 1 188 ? 24.777 -6.024 -15.273 1.00 78.69 188 SER A N 1
ATOM 1542 C CA . SER A 1 188 ? 24.343 -5.555 -16.585 1.00 78.69 188 SER A CA 1
ATOM 1543 C C . SER A 1 188 ? 25.199 -4.376 -17.045 1.00 78.69 188 SER A C 1
ATOM 1545 O O . SER A 1 188 ? 25.329 -3.382 -16.325 1.00 78.69 188 SER A O 1
ATOM 1547 N N . ILE A 1 189 ? 25.744 -4.477 -18.259 1.00 82.19 189 ILE A N 1
ATOM 1548 C CA . ILE A 1 189 ? 26.379 -3.358 -18.958 1.00 82.19 189 ILE A CA 1
ATOM 1549 C C . ILE A 1 189 ? 25.321 -2.655 -19.789 1.00 82.19 189 ILE A C 1
ATOM 1551 O O . ILE A 1 189 ? 24.568 -3.287 -20.528 1.00 82.19 189 ILE A O 1
ATOM 1555 N N . VAL A 1 190 ? 25.268 -1.339 -19.660 1.00 83.44 190 VAL A N 1
ATOM 1556 C CA . VAL A 1 190 ? 24.239 -0.498 -20.257 1.00 83.44 190 VAL A CA 1
ATOM 1557 C C . VAL A 1 190 ? 24.861 0.691 -20.975 1.00 83.44 190 VAL A C 1
ATOM 1559 O O . VAL A 1 190 ? 25.963 1.144 -20.651 1.00 83.44 190 VAL A O 1
ATOM 1562 N N . LYS A 1 191 ? 24.143 1.224 -21.960 1.00 82.75 191 LYS A N 1
ATOM 1563 C CA . LYS A 1 191 ? 24.482 2.481 -22.627 1.00 82.75 191 LYS A CA 1
ATOM 1564 C C . LYS A 1 191 ? 23.755 3.629 -21.934 1.00 82.75 191 LYS A C 1
ATOM 1566 O O . LYS A 1 191 ? 22.541 3.576 -21.751 1.00 82.75 191 LYS A O 1
ATOM 1571 N N . VAL A 1 192 ? 24.498 4.676 -21.588 1.00 82.44 192 VAL A N 1
ATOM 1572 C CA . VAL A 1 192 ? 23.973 5.911 -20.996 1.00 82.44 192 VAL A CA 1
ATOM 1573 C C . VAL A 1 192 ? 23.716 6.928 -22.108 1.00 82.44 192 VAL A C 1
ATOM 1575 O O . VAL A 1 192 ? 24.626 7.338 -22.831 1.00 82.44 192 VAL A O 1
ATOM 1578 N N . LEU A 1 193 ? 22.461 7.342 -22.252 1.00 75.12 193 LEU A N 1
ATOM 1579 C CA . LEU A 1 193 ? 21.989 8.290 -23.258 1.00 75.12 193 LEU A CA 1
ATOM 1580 C C . LEU A 1 193 ? 22.162 9.727 -22.745 1.00 75.12 193 LEU A C 1
ATOM 1582 O O . LEU A 1 193 ? 21.223 10.341 -22.246 1.00 75.12 193 LEU A O 1
ATOM 1586 N N . SER A 1 194 ? 23.378 10.280 -22.828 1.00 64.31 194 SER A N 1
ATOM 1587 C CA . SER A 1 194 ? 23.649 11.656 -22.376 1.00 64.31 194 SER A CA 1
ATOM 1588 C C . SER A 1 194 ? 24.553 12.451 -23.330 1.00 64.31 194 SER A C 1
ATOM 1590 O O . SER A 1 194 ? 25.676 12.815 -22.977 1.00 64.31 194 SER A O 1
ATOM 1592 N N . GLY A 1 195 ? 24.092 12.706 -24.556 1.00 58.78 195 GLY A N 1
ATOM 1593 C CA . GLY A 1 195 ? 24.786 13.543 -25.555 1.00 58.78 195 GLY A CA 1
ATOM 1594 C C . GLY A 1 195 ? 26.042 12.922 -26.190 1.00 58.78 195 GLY A C 1
ATOM 1595 O O . GLY A 1 195 ? 26.280 13.108 -27.378 1.00 58.78 195 GLY A O 1
ATOM 1596 N N . HIS A 1 196 ? 26.804 12.121 -25.444 1.00 66.00 196 HIS A N 1
ATOM 1597 C CA . HIS A 1 196 ? 27.891 11.278 -25.937 1.00 66.00 196 HIS A CA 1
ATOM 1598 C C . HIS A 1 196 ? 27.627 9.819 -25.564 1.00 66.00 196 HIS A C 1
ATOM 1600 O O . HIS A 1 196 ? 27.101 9.529 -24.489 1.00 66.00 196 HIS A O 1
ATOM 1606 N N . LEU A 1 197 ? 27.982 8.902 -26.466 1.00 64.69 197 LEU A N 1
ATOM 1607 C CA . LEU A 1 197 ? 27.777 7.468 -26.293 1.00 64.69 197 LEU A CA 1
ATOM 1608 C C . LEU A 1 197 ? 28.728 6.946 -25.207 1.00 64.69 197 LEU A C 1
ATOM 1610 O O . LEU A 1 197 ? 29.926 6.825 -25.445 1.00 64.69 197 LEU A O 1
ATOM 1614 N N . GLN A 1 198 ? 28.206 6.672 -24.015 1.00 79.12 198 GLN A N 1
ATOM 1615 C CA . GLN A 1 198 ? 28.984 6.146 -22.893 1.00 79.12 198 GLN A CA 1
ATOM 1616 C C . GLN A 1 198 ? 28.426 4.791 -22.467 1.00 79.12 198 GLN A C 1
ATOM 1618 O O . GLN A 1 198 ? 27.211 4.596 -22.433 1.00 79.12 198 GLN A O 1
ATOM 1623 N N . PHE A 1 199 ? 29.322 3.864 -22.147 1.00 83.19 199 PHE A N 1
ATOM 1624 C CA . PHE A 1 199 ? 28.974 2.563 -21.588 1.00 83.19 199 PHE A CA 1
ATOM 1625 C C . PHE A 1 199 ? 29.286 2.560 -20.101 1.00 83.19 199 PHE A C 1
ATOM 1627 O O . PHE A 1 199 ? 30.248 3.194 -19.659 1.00 83.19 199 PHE A O 1
ATOM 1634 N N . GLY A 1 200 ? 28.488 1.832 -19.336 1.00 83.50 200 GLY A N 1
ATOM 1635 C CA . GLY A 1 200 ? 28.759 1.656 -17.926 1.00 83.50 200 GLY A CA 1
ATOM 1636 C C . GLY A 1 200 ? 28.111 0.416 -17.345 1.00 83.50 200 GLY A C 1
ATOM 1637 O O . GLY A 1 200 ? 27.229 -0.195 -17.946 1.00 83.50 200 GLY A O 1
ATOM 1638 N N . GLU A 1 201 ? 28.591 0.038 -16.174 1.00 85.62 201 GLU A N 1
ATOM 1639 C CA . GLU A 1 201 ? 28.105 -1.093 -15.396 1.00 85.62 201 GLU A CA 1
ATOM 1640 C C . GLU A 1 201 ? 27.178 -0.594 -14.286 1.00 85.62 201 GLU A C 1
ATOM 1642 O O . GLU A 1 201 ? 27.502 0.356 -13.571 1.00 85.62 201 GLU A O 1
ATOM 1647 N N . VAL A 1 202 ? 26.006 -1.217 -14.137 1.00 85.19 202 VAL A N 1
ATOM 1648 C CA . VAL A 1 202 ? 25.050 -0.808 -13.099 1.00 85.19 202 VAL A CA 1
ATOM 1649 C C . VAL A 1 202 ? 25.442 -1.395 -11.746 1.00 85.19 202 VAL A C 1
ATOM 1651 O O . VAL A 1 202 ? 25.433 -2.614 -11.551 1.00 85.19 202 VAL A O 1
ATOM 1654 N N . ARG A 1 203 ? 25.730 -0.511 -10.788 1.00 81.69 203 ARG A N 1
ATOM 1655 C CA . ARG A 1 203 ? 26.178 -0.881 -9.443 1.00 81.69 203 ARG A CA 1
ATOM 1656 C C . ARG A 1 203 ? 25.022 -1.075 -8.468 1.00 81.69 203 ARG A C 1
ATOM 1658 O O . ARG A 1 203 ? 25.001 -2.047 -7.718 1.00 81.69 203 ARG A O 1
ATOM 1665 N N . MET A 1 204 ? 24.065 -0.155 -8.485 1.00 83.25 204 MET A N 1
ATOM 1666 C CA . MET A 1 204 ? 22.892 -0.150 -7.606 1.00 83.25 204 MET A CA 1
ATOM 1667 C C . MET A 1 204 ? 21.771 0.673 -8.232 1.00 83.25 204 MET A C 1
ATOM 1669 O O . MET A 1 204 ? 22.026 1.555 -9.059 1.00 83.25 204 MET A O 1
ATOM 1673 N N . PHE A 1 205 ? 20.547 0.407 -7.798 1.00 86.00 205 PHE A N 1
ATOM 1674 C CA . PHE A 1 205 ? 19.384 1.228 -8.085 1.00 86.00 205 PHE A CA 1
ATOM 1675 C C . PHE A 1 205 ? 18.985 2.014 -6.843 1.00 86.00 205 PHE A C 1
ATOM 1677 O O . PHE A 1 205 ? 19.150 1.544 -5.720 1.00 86.00 205 PHE A O 1
ATOM 1684 N N . LEU A 1 206 ? 18.461 3.210 -7.064 1.00 86.69 206 LEU A N 1
ATOM 1685 C CA . LEU A 1 206 ? 17.897 4.070 -6.038 1.00 86.69 206 LEU A CA 1
ATOM 1686 C C . LEU A 1 206 ? 16.463 4.383 -6.435 1.00 86.69 206 LEU A C 1
ATOM 1688 O O . LEU A 1 206 ? 16.216 4.966 -7.491 1.00 86.69 206 LEU A O 1
ATOM 1692 N N . GLU A 1 207 ? 15.515 4.000 -5.599 1.00 87.75 207 GLU A N 1
ATOM 1693 C CA . GLU A 1 207 ? 14.125 4.383 -5.762 1.00 87.75 207 GLU A CA 1
ATOM 1694 C C . GLU A 1 207 ? 13.820 5.607 -4.921 1.00 87.75 207 GLU A C 1
ATOM 1696 O O . GLU A 1 207 ? 14.001 5.628 -3.706 1.00 87.75 207 GLU A O 1
ATOM 1701 N N . HIS A 1 208 ? 13.360 6.646 -5.596 1.00 85.50 208 HIS A N 1
ATOM 1702 C CA . HIS A 1 208 ? 13.160 7.949 -5.007 1.00 85.50 208 HIS A CA 1
ATOM 1703 C C . HIS A 1 208 ? 11.738 8.430 -5.255 1.00 85.50 208 HIS A C 1
ATOM 1705 O O . HIS A 1 208 ? 11.237 8.383 -6.379 1.00 85.50 208 HIS A O 1
ATOM 1711 N N . ASN A 1 209 ? 11.087 8.901 -4.197 1.00 78.88 209 ASN A N 1
ATOM 1712 C CA . ASN A 1 209 ? 9.704 9.345 -4.251 1.00 78.88 209 ASN A CA 1
ATOM 1713 C C . ASN A 1 209 ? 9.630 10.863 -4.476 1.00 78.88 209 ASN A C 1
ATOM 1715 O O . ASN A 1 209 ? 10.109 11.649 -3.657 1.00 78.88 209 ASN A O 1
ATOM 1719 N N . VAL A 1 210 ? 8.996 11.269 -5.578 1.00 76.56 210 VAL A N 1
ATOM 1720 C CA . VAL A 1 210 ? 8.679 12.673 -5.883 1.00 76.56 210 VAL A CA 1
ATOM 1721 C C . VAL A 1 210 ? 7.202 12.797 -6.180 1.00 76.56 210 VAL A C 1
ATOM 1723 O O . VAL A 1 210 ? 6.685 12.075 -7.028 1.00 76.56 210 VAL A O 1
ATOM 1726 N N . ASN A 1 211 ? 6.519 13.731 -5.513 1.00 74.75 211 ASN A N 1
ATOM 1727 C CA . ASN A 1 211 ? 5.068 13.926 -5.635 1.00 74.75 211 ASN A CA 1
ATOM 1728 C C . ASN A 1 211 ? 4.265 12.620 -5.498 1.00 74.75 211 ASN A C 1
ATOM 1730 O O . ASN A 1 211 ? 3.331 12.383 -6.262 1.00 74.75 211 ASN A O 1
ATOM 1734 N N . CYS A 1 212 ? 4.663 11.743 -4.575 1.00 67.25 212 CYS A N 1
ATOM 1735 C CA . CYS A 1 212 ? 4.051 10.425 -4.386 1.00 67.25 212 CYS A CA 1
ATOM 1736 C C . CYS A 1 212 ? 4.204 9.475 -5.590 1.00 67.25 212 CYS A C 1
ATOM 1738 O O . CYS A 1 212 ? 3.536 8.448 -5.650 1.00 67.25 212 CYS A O 1
ATOM 1740 N N . THR A 1 213 ? 5.086 9.794 -6.540 1.00 70.81 213 THR A N 1
ATOM 1741 C CA . THR A 1 213 ? 5.431 8.938 -7.676 1.00 70.81 213 THR A CA 1
ATOM 1742 C C . THR A 1 213 ? 6.828 8.371 -7.469 1.00 70.81 213 THR A C 1
ATOM 1744 O O . THR A 1 213 ? 7.796 9.110 -7.270 1.00 70.81 213 THR A O 1
ATOM 1747 N N . LEU A 1 214 ? 6.939 7.047 -7.533 1.00 79.81 214 LEU A N 1
ATOM 1748 C CA . LEU A 1 214 ? 8.205 6.342 -7.394 1.00 79.81 214 LEU A CA 1
ATOM 1749 C C . LEU A 1 214 ? 9.014 6.454 -8.690 1.00 79.81 214 LEU A C 1
ATOM 1751 O O . LEU A 1 214 ? 8.529 6.109 -9.766 1.00 79.81 214 LEU A O 1
ATOM 1755 N N . GLN A 1 215 ? 10.239 6.955 -8.588 1.00 84.06 215 GLN A N 1
ATOM 1756 C CA . GLN A 1 215 ? 11.151 7.144 -9.711 1.00 84.06 215 GLN A CA 1
ATOM 1757 C C . GLN A 1 215 ? 12.423 6.340 -9.474 1.00 84.06 215 GLN A C 1
ATOM 1759 O O . GLN A 1 215 ? 13.038 6.441 -8.412 1.00 84.06 215 GLN A O 1
ATOM 1764 N N . THR A 1 216 ? 12.842 5.569 -10.474 1.00 87.31 216 THR A N 1
ATOM 1765 C CA . THR A 1 216 ? 14.026 4.716 -10.366 1.00 87.31 216 THR A CA 1
ATOM 1766 C C . THR A 1 216 ? 15.243 5.380 -10.997 1.00 87.31 216 THR A C 1
ATOM 1768 O O . THR A 1 216 ? 15.253 5.786 -12.162 1.00 87.31 216 THR A O 1
ATOM 1771 N N . TRP A 1 217 ? 16.312 5.423 -10.221 1.00 89.31 217 TRP A N 1
ATOM 1772 C CA . TRP A 1 217 ? 17.633 5.870 -10.617 1.00 89.31 217 TRP A CA 1
ATOM 1773 C C . TRP A 1 217 ? 18.609 4.707 -10.550 1.00 89.31 217 TRP A C 1
ATOM 1775 O O . TRP A 1 217 ? 18.414 3.758 -9.799 1.00 89.31 217 TRP A O 1
ATOM 1785 N N . ALA A 1 218 ? 19.678 4.787 -11.326 1.00 87.75 218 ALA A N 1
ATOM 1786 C CA . ALA A 1 218 ? 20.779 3.847 -11.286 1.00 87.75 218 ALA A CA 1
ATOM 1787 C C . ALA A 1 218 ? 22.085 4.603 -11.053 1.00 87.75 218 ALA A C 1
ATOM 1789 O O . ALA A 1 218 ? 22.324 5.662 -11.643 1.00 87.75 218 ALA A O 1
ATOM 1790 N N . VAL A 1 219 ? 22.945 4.040 -10.211 1.00 87.31 219 VAL A N 1
ATOM 1791 C CA . VAL A 1 219 ? 24.344 4.455 -10.118 1.00 87.31 219 VAL A CA 1
ATOM 1792 C C . VAL A 1 219 ? 25.137 3.572 -11.067 1.00 87.31 219 VAL A C 1
ATOM 1794 O O . VAL A 1 219 ? 25.156 2.345 -10.926 1.00 87.31 219 VAL A O 1
ATOM 1797 N N . VAL A 1 220 ? 25.757 4.208 -12.052 1.00 86.56 220 VAL A N 1
ATOM 1798 C CA . VAL A 1 220 ? 26.468 3.548 -13.143 1.00 86.56 220 VAL A CA 1
ATOM 1799 C C . VAL A 1 220 ? 27.952 3.885 -13.055 1.00 86.56 220 VAL A C 1
ATOM 1801 O O . VAL A 1 220 ? 28.324 5.062 -13.020 1.00 86.56 220 VAL A O 1
ATOM 1804 N N . ASP A 1 221 ? 28.791 2.854 -13.043 1.00 85.75 221 ASP A N 1
ATOM 1805 C CA . ASP A 1 221 ? 30.241 2.968 -13.182 1.00 85.75 221 ASP A CA 1
ATOM 1806 C C . ASP A 1 221 ? 30.567 3.156 -14.669 1.00 85.75 221 ASP A C 1
ATOM 1808 O O . ASP A 1 221 ? 30.345 2.257 -15.479 1.00 85.75 221 ASP A O 1
ATOM 1812 N N . VAL A 1 222 ? 31.032 4.346 -15.054 1.00 84.56 222 VAL A N 1
ATOM 1813 C CA . VAL A 1 222 ? 31.245 4.710 -16.463 1.00 84.56 222 VAL A CA 1
ATOM 1814 C C . VAL A 1 222 ? 32.648 4.312 -16.918 1.00 84.56 222 VAL A C 1
ATOM 1816 O O . VAL A 1 222 ? 33.644 4.627 -16.259 1.00 84.56 222 VAL A O 1
ATOM 1819 N N . PHE A 1 223 ? 32.724 3.660 -18.078 1.00 83.50 223 PHE A N 1
ATOM 1820 C CA . PHE A 1 223 ? 33.966 3.206 -18.705 1.00 83.50 223 PHE A CA 1
ATOM 1821 C C . PHE A 1 223 ? 34.499 4.211 -19.740 1.00 83.50 223 PHE A C 1
ATOM 1823 O O . PHE A 1 223 ? 33.732 5.023 -20.274 1.00 83.50 223 PHE A O 1
ATOM 1830 N N . PRO A 1 224 ? 35.805 4.169 -20.069 1.00 76.56 224 PRO A N 1
ATOM 1831 C CA . PRO A 1 224 ? 36.353 4.963 -21.162 1.00 76.56 224 PRO A CA 1
ATOM 1832 C C . PRO A 1 224 ? 35.733 4.577 -22.508 1.00 76.56 224 PRO A C 1
ATOM 1834 O O . PRO A 1 224 ? 35.377 3.424 -22.747 1.00 76.56 224 PRO A O 1
ATOM 1837 N N . LEU A 1 225 ? 35.626 5.561 -23.405 1.00 69.69 225 LEU A N 1
ATOM 1838 C CA . LEU A 1 225 ? 35.163 5.354 -24.776 1.00 69.69 225 LEU A CA 1
ATOM 1839 C C . LEU A 1 225 ? 36.043 4.310 -25.474 1.00 69.69 225 LEU A C 1
ATOM 1841 O O . LEU A 1 225 ? 37.258 4.473 -25.576 1.00 69.69 225 LEU A O 1
ATOM 1845 N N . GLY A 1 226 ? 35.408 3.231 -25.925 1.00 65.50 226 GLY A N 1
ATOM 1846 C CA . GLY A 1 226 ? 36.079 2.107 -26.559 1.00 65.50 226 GLY A CA 1
ATOM 1847 C C . GLY A 1 226 ? 36.390 2.327 -28.035 1.00 65.50 226 GLY A C 1
ATOM 1848 O O . GLY A 1 226 ? 35.680 3.046 -28.742 1.00 65.50 226 GLY A O 1
ATOM 1849 N N . GLU A 1 227 ? 37.421 1.645 -28.525 1.00 69.06 227 GLU A N 1
ATOM 1850 C CA . GLU A 1 227 ? 37.701 1.562 -29.955 1.00 69.06 227 GLU A CA 1
ATOM 1851 C C . GLU A 1 227 ? 36.635 0.694 -30.636 1.00 69.06 227 GLU A C 1
ATOM 1853 O O . GLU A 1 227 ? 36.303 -0.405 -30.176 1.00 69.06 227 GLU A O 1
ATOM 1858 N N . ARG A 1 228 ? 36.084 1.187 -31.750 1.00 67.69 228 ARG A N 1
ATOM 1859 C CA . ARG A 1 228 ? 35.121 0.443 -32.566 1.00 67.69 228 ARG A CA 1
ATOM 1860 C C . ARG A 1 228 ? 35.866 -0.289 -33.677 1.00 67.69 228 ARG A C 1
ATOM 1862 O O . ARG A 1 228 ? 36.439 0.351 -34.555 1.00 67.69 228 ARG A O 1
ATOM 1869 N N . LYS A 1 229 ? 35.825 -1.620 -33.661 1.00 64.69 229 LYS A N 1
ATOM 1870 C CA . LYS A 1 229 ? 36.341 -2.481 -34.736 1.00 64.69 229 LYS A CA 1
ATOM 1871 C C . LYS A 1 229 ? 35.310 -3.554 -35.056 1.00 64.69 229 LYS A C 1
ATOM 1873 O O . LYS A 1 229 ? 34.788 -4.187 -34.148 1.00 64.69 229 LYS A O 1
ATOM 1878 N N . ASP A 1 230 ? 34.996 -3.715 -36.339 1.00 60.91 230 ASP A N 1
ATOM 1879 C CA . ASP A 1 230 ? 34.195 -4.827 -36.874 1.00 60.91 230 ASP A CA 1
ATOM 1880 C C . ASP A 1 230 ? 32.838 -5.056 -36.180 1.00 60.91 230 ASP A C 1
ATOM 1882 O O . ASP A 1 230 ? 32.428 -6.181 -35.918 1.00 60.91 230 ASP A O 1
ATOM 1886 N N . GLY A 1 231 ? 32.125 -3.972 -35.847 1.00 63.72 231 GLY A N 1
ATOM 1887 C CA . GLY A 1 231 ? 30.808 -4.054 -35.195 1.00 63.72 231 GLY A CA 1
ATOM 1888 C C . GLY A 1 231 ? 30.847 -4.331 -33.687 1.00 63.72 231 GLY A C 1
ATOM 1889 O O . GLY A 1 231 ? 29.799 -4.326 -33.047 1.00 63.72 231 GLY A O 1
ATOM 1890 N N . LEU A 1 232 ? 32.038 -4.484 -33.105 1.00 66.94 232 LEU A N 1
ATOM 1891 C CA . LEU A 1 232 ? 32.268 -4.601 -31.668 1.00 66.94 232 LEU A CA 1
ATOM 1892 C C . LEU A 1 232 ? 32.777 -3.268 -31.107 1.00 66.94 232 LEU A C 1
ATOM 1894 O O . LEU A 1 232 ? 33.605 -2.585 -31.720 1.00 66.94 232 LEU A O 1
ATOM 18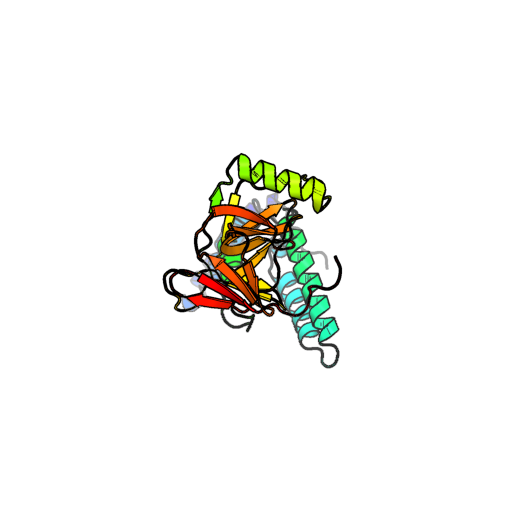98 N N . CYS A 1 233 ? 32.292 -2.898 -29.922 1.00 71.19 233 CYS A N 1
ATOM 1899 C CA . CYS A 1 233 ? 32.882 -1.813 -29.142 1.00 71.19 233 CYS A CA 1
ATOM 1900 C C . CYS A 1 233 ? 33.738 -2.418 -28.033 1.00 71.19 233 CYS A C 1
ATOM 1902 O O . CYS A 1 233 ? 33.219 -3.154 -27.193 1.00 71.19 233 CYS A O 1
ATOM 1904 N N . LYS A 1 234 ? 35.043 -2.132 -28.043 1.00 76.62 234 LYS A N 1
ATOM 1905 C CA . LYS A 1 234 ? 35.983 -2.647 -27.048 1.00 76.62 234 LYS A CA 1
ATOM 1906 C C . LYS A 1 234 ? 36.500 -1.516 -26.176 1.00 76.62 234 LYS A C 1
ATOM 1908 O O . LYS A 1 234 ? 37.168 -0.616 -26.677 1.00 76.62 234 LYS A O 1
ATOM 1913 N N . PHE A 1 235 ? 36.253 -1.593 -24.876 1.00 77.75 235 PHE A N 1
ATOM 1914 C CA . PHE A 1 235 ? 36.759 -0.633 -23.896 1.00 77.75 235 PHE A CA 1
ATOM 1915 C C . PHE A 1 235 ? 37.529 -1.325 -22.773 1.00 77.75 235 PHE A C 1
ATOM 1917 O O . PHE A 1 235 ? 37.397 -2.530 -22.536 1.00 77.75 235 PHE A O 1
ATOM 1924 N N . GLN A 1 236 ? 38.391 -0.556 -22.112 1.00 77.31 236 GLN A N 1
ATOM 1925 C CA . GLN A 1 236 ? 39.138 -1.022 -20.952 1.00 77.31 236 GLN A CA 1
ATOM 1926 C C . GLN A 1 236 ? 38.199 -1.135 -19.748 1.00 77.31 236 GLN A C 1
ATOM 1928 O O . GLN A 1 236 ? 37.360 -0.263 -19.528 1.00 77.31 236 GLN A O 1
ATOM 1933 N N . ASN A 1 237 ? 38.350 -2.202 -18.962 1.00 76.75 237 ASN A N 1
ATOM 1934 C CA . ASN A 1 237 ? 37.558 -2.448 -17.756 1.00 76.75 237 ASN A CA 1
ATOM 1935 C C . ASN A 1 237 ? 38.062 -1.612 -16.559 1.00 76.75 237 ASN A C 1
ATOM 1937 O O . ASN A 1 237 ? 38.397 -2.142 -15.501 1.00 76.75 237 ASN A O 1
ATOM 1941 N N . THR A 1 238 ? 38.207 -0.304 -16.757 1.00 78.12 238 THR A N 1
ATOM 1942 C CA . THR A 1 238 ? 38.643 0.659 -15.741 1.00 78.12 238 THR A CA 1
ATOM 1943 C C . THR A 1 238 ? 37.540 1.682 -15.513 1.00 78.12 238 THR A C 1
ATOM 1945 O O . THR A 1 238 ? 37.105 2.359 -16.443 1.00 78.12 238 THR A O 1
ATOM 1948 N N . VAL A 1 239 ? 37.075 1.796 -14.267 1.00 80.56 239 VAL A N 1
ATOM 1949 C CA . VAL A 1 239 ? 36.038 2.765 -13.890 1.00 80.56 239 VAL A CA 1
ATOM 1950 C C . VAL A 1 239 ? 36.640 4.167 -13.920 1.00 80.56 239 VAL A C 1
ATOM 1952 O O . VAL A 1 239 ? 37.592 4.443 -13.191 1.00 80.56 239 VAL A O 1
ATOM 1955 N N . LEU A 1 240 ? 36.099 5.052 -14.760 1.00 79.44 240 LEU A N 1
ATOM 1956 C CA . LEU A 1 240 ? 36.526 6.452 -14.808 1.00 79.44 240 LEU A CA 1
ATOM 1957 C C . LEU A 1 240 ? 35.900 7.257 -13.672 1.00 79.44 240 LEU A C 1
ATOM 1959 O O . LEU A 1 240 ? 36.592 7.959 -12.940 1.00 79.44 240 LEU A O 1
ATOM 1963 N N . PHE A 1 241 ? 34.577 7.180 -13.557 1.00 81.56 241 PHE A N 1
ATOM 1964 C CA . PHE A 1 241 ? 33.793 7.887 -12.552 1.00 81.56 241 PHE A CA 1
ATOM 1965 C C . PHE A 1 241 ? 32.419 7.233 -12.393 1.00 81.56 241 PHE A C 1
ATOM 1967 O O . PHE A 1 241 ? 31.984 6.439 -13.230 1.00 81.56 241 PHE A O 1
ATOM 1974 N N . GLN A 1 242 ? 31.726 7.602 -11.318 1.00 86.38 242 GLN A N 1
ATOM 1975 C CA . GLN A 1 242 ? 30.367 7.150 -11.031 1.00 86.38 242 GLN A CA 1
ATOM 1976 C C . GLN A 1 242 ? 29.371 8.215 -11.442 1.00 86.38 242 GLN A C 1
ATOM 1978 O O . GLN A 1 242 ? 29.598 9.409 -11.231 1.00 86.38 242 GLN A O 1
ATOM 1983 N N . ARG A 1 243 ? 28.252 7.785 -12.018 1.00 85.88 243 ARG A N 1
ATOM 1984 C CA . ARG A 1 243 ? 27.200 8.694 -12.450 1.00 85.88 243 ARG A CA 1
ATOM 1985 C C . ARG A 1 243 ? 25.840 8.228 -11.971 1.00 85.88 243 ARG A C 1
ATOM 1987 O O . ARG A 1 243 ? 25.480 7.068 -12.139 1.00 85.88 243 ARG A O 1
ATOM 1994 N N . LEU A 1 244 ? 25.076 9.169 -11.428 1.00 88.50 244 LEU A N 1
ATOM 1995 C CA . LEU A 1 244 ? 23.670 8.976 -11.110 1.00 88.50 244 LEU A CA 1
ATOM 1996 C C . LEU A 1 244 ? 22.829 9.282 -12.355 1.00 88.50 244 LEU A C 1
ATOM 1998 O O . LEU A 1 244 ? 22.869 10.395 -12.883 1.00 88.50 244 LEU A O 1
ATOM 2002 N N . VAL A 1 245 ? 22.091 8.290 -12.841 1.00 88.94 245 VAL A N 1
ATOM 2003 C CA . VAL A 1 245 ? 21.341 8.368 -14.099 1.00 88.94 245 VAL A CA 1
ATOM 2004 C C . VAL A 1 245 ? 19.921 7.857 -13.879 1.00 88.94 245 VAL A C 1
ATOM 2006 O O . VAL A 1 245 ? 19.716 6.854 -13.204 1.00 88.94 245 VAL A O 1
ATOM 2009 N N . HIS A 1 246 ? 18.926 8.547 -14.435 1.00 88.88 246 HIS A N 1
ATOM 2010 C CA . HIS A 1 246 ? 17.542 8.080 -14.388 1.00 88.88 246 HIS A CA 1
ATOM 2011 C C . HIS A 1 246 ? 17.360 6.860 -15.300 1.00 88.88 246 HIS A C 1
ATOM 2013 O O . HIS A 1 246 ? 17.930 6.834 -16.391 1.00 88.88 246 HIS A O 1
ATOM 2019 N N . ILE A 1 247 ? 16.532 5.887 -14.909 1.00 85.25 247 ILE A N 1
ATOM 2020 C CA . ILE A 1 247 ? 16.375 4.619 -15.646 1.00 85.25 247 ILE A CA 1
ATOM 2021 C C . ILE A 1 247 ? 16.003 4.814 -17.128 1.00 85.25 247 ILE A C 1
ATOM 2023 O O . ILE A 1 247 ? 16.497 4.101 -17.993 1.00 85.25 247 ILE A O 1
ATOM 2027 N N . ASN A 1 248 ? 15.226 5.854 -17.443 1.00 83.38 248 ASN A N 1
ATOM 2028 C CA . ASN A 1 248 ? 14.828 6.198 -18.819 1.00 83.38 248 ASN A CA 1
ATOM 2029 C C . ASN A 1 248 ? 15.992 6.612 -19.738 1.00 83.38 248 ASN A C 1
ATOM 2031 O O . ASN A 1 248 ? 15.828 6.640 -20.953 1.00 83.38 248 ASN A O 1
ATOM 2035 N N . LEU A 1 249 ? 17.148 6.976 -19.181 1.00 84.25 249 LEU A N 1
ATOM 2036 C CA . LEU A 1 249 ? 18.340 7.341 -19.956 1.00 84.25 249 LEU A CA 1
ATOM 2037 C C . LEU A 1 249 ? 19.290 6.155 -20.145 1.00 84.25 249 LEU A C 1
ATOM 2039 O O . LEU A 1 249 ? 20.431 6.343 -20.569 1.00 84.25 249 LEU A O 1
ATOM 2043 N N . ILE A 1 250 ? 18.852 4.951 -19.791 1.00 84.56 250 ILE A N 1
ATOM 2044 C CA . ILE A 1 250 ? 19.653 3.737 -19.817 1.00 84.56 250 ILE A CA 1
ATOM 2045 C C . ILE A 1 250 ? 19.058 2.783 -20.856 1.00 84.56 250 ILE A C 1
ATOM 2047 O O . ILE A 1 250 ? 17.840 2.632 -20.951 1.00 84.56 250 ILE A O 1
ATOM 2051 N N . SER A 1 251 ? 19.917 2.171 -21.673 1.00 81.31 251 SER A N 1
ATOM 2052 C CA . SER A 1 251 ? 19.490 1.169 -22.653 1.00 81.31 251 SER A CA 1
ATOM 2053 C C . SER A 1 251 ? 19.127 -0.168 -22.013 1.00 81.31 251 SER A C 1
ATOM 2055 O O . SER A 1 251 ? 19.431 -0.434 -20.850 1.00 81.31 251 SER A O 1
ATOM 2057 N N . ASP A 1 252 ? 18.585 -1.056 -22.840 1.00 77.94 252 ASP A N 1
ATOM 2058 C CA . ASP A 1 252 ? 18.542 -2.484 -22.549 1.00 77.94 252 ASP A CA 1
ATOM 2059 C C . ASP A 1 252 ? 19.934 -3.046 -22.212 1.00 77.94 252 ASP A C 1
ATOM 2061 O O . ASP A 1 252 ? 20.951 -2.492 -22.664 1.00 77.94 252 ASP A O 1
ATOM 2065 N N . PRO A 1 253 ? 19.997 -4.112 -21.388 1.00 76.62 253 PRO A N 1
ATOM 2066 C CA . PRO A 1 253 ? 21.252 -4.753 -21.027 1.00 76.62 253 PRO A CA 1
ATOM 2067 C C . PRO A 1 253 ? 21.947 -5.269 -22.286 1.00 76.62 253 PRO A C 1
ATOM 2069 O O . PRO A 1 253 ? 21.393 -6.050 -23.058 1.00 76.62 253 PRO A O 1
ATOM 2072 N N . LEU A 1 254 ? 23.181 -4.822 -22.489 1.00 78.25 254 LEU A N 1
ATOM 2073 C CA . LEU A 1 254 ? 23.961 -5.150 -23.670 1.00 78.25 254 LEU A CA 1
ATOM 2074 C C . LEU A 1 254 ? 24.587 -6.536 -23.530 1.00 78.25 254 LEU A C 1
ATOM 2076 O O . LEU A 1 254 ? 25.026 -6.934 -22.449 1.00 78.25 254 LEU A O 1
ATOM 2080 N N . VAL A 1 255 ? 24.690 -7.254 -24.646 1.00 74.94 255 VAL A N 1
ATOM 2081 C CA . VAL A 1 255 ? 25.428 -8.518 -24.704 1.00 74.94 255 VAL A CA 1
ATOM 2082 C C . VAL A 1 255 ? 26.918 -8.204 -24.761 1.00 74.94 255 VAL A C 1
ATOM 2084 O O . VAL A 1 255 ? 27.385 -7.515 -25.670 1.00 74.94 255 VAL A O 1
ATOM 2087 N N . TYR A 1 256 ? 27.683 -8.710 -23.797 1.00 77.25 256 TYR A N 1
ATOM 2088 C CA . TYR A 1 256 ? 29.109 -8.423 -23.704 1.00 77.25 256 TYR A CA 1
ATOM 2089 C C . TYR A 1 256 ? 29.937 -9.649 -23.329 1.00 77.25 256 TYR A C 1
ATOM 2091 O O . TYR A 1 256 ? 29.460 -10.592 -22.699 1.00 77.25 256 TYR A O 1
ATOM 2099 N N . VAL A 1 257 ? 31.211 -9.598 -23.706 1.00 78.19 257 VAL A N 1
ATOM 2100 C CA . VAL A 1 257 ? 32.250 -10.548 -23.311 1.00 78.19 257 VAL A CA 1
ATOM 2101 C C . VAL A 1 257 ? 33.307 -9.779 -22.529 1.00 78.19 257 VAL A C 1
ATOM 2103 O O . VAL A 1 257 ? 33.873 -8.805 -23.029 1.00 78.19 257 VAL A O 1
ATOM 2106 N N . GLN A 1 258 ? 33.557 -10.202 -21.293 1.00 74.94 258 GLN A N 1
ATOM 2107 C CA . GLN A 1 258 ? 34.543 -9.594 -20.405 1.00 74.94 258 GLN A CA 1
ATOM 2108 C C . GLN A 1 258 ? 35.765 -10.501 -20.284 1.00 74.94 258 GLN A C 1
ATOM 2110 O O . GLN A 1 258 ? 35.659 -11.640 -19.840 1.00 74.94 258 GLN A O 1
ATOM 2115 N N . ASN A 1 259 ? 36.917 -9.959 -20.664 1.00 76.31 259 ASN A N 1
ATOM 2116 C CA . ASN A 1 259 ? 38.240 -10.504 -20.379 1.00 76.31 259 ASN A CA 1
ATOM 2117 C C . ASN A 1 259 ? 38.882 -9.653 -19.273 1.00 76.31 259 ASN A C 1
ATOM 2119 O O . ASN A 1 259 ? 38.485 -8.501 -19.093 1.00 76.31 259 ASN A O 1
ATOM 2123 N N . ASP A 1 260 ? 39.907 -10.170 -18.590 1.00 66.88 260 ASP A N 1
ATOM 2124 C CA . ASP A 1 260 ? 40.492 -9.562 -17.377 1.00 66.88 260 ASP A CA 1
ATOM 2125 C C . ASP A 1 260 ? 40.757 -8.045 -17.470 1.00 66.88 260 ASP A C 1
ATOM 2127 O O . ASP A 1 260 ? 40.552 -7.324 -16.497 1.00 66.88 260 ASP A O 1
ATOM 2131 N N . ASN A 1 261 ? 41.117 -7.534 -18.656 1.00 74.94 261 ASN A N 1
ATOM 2132 C CA . ASN A 1 261 ? 41.408 -6.111 -18.874 1.00 74.94 261 ASN A CA 1
ATOM 2133 C C . ASN A 1 261 ? 40.433 -5.371 -19.808 1.00 74.94 261 ASN A C 1
ATOM 2135 O O . ASN A 1 261 ? 40.479 -4.142 -19.883 1.00 74.94 261 ASN A O 1
ATOM 2139 N N . PHE A 1 262 ? 39.572 -6.079 -20.544 1.00 77.31 262 PHE A N 1
ATOM 2140 C CA . PHE A 1 262 ? 38.762 -5.478 -21.607 1.00 77.31 262 PHE A CA 1
ATOM 2141 C C . PHE A 1 262 ? 37.355 -6.051 -21.651 1.00 77.31 262 PHE A C 1
ATOM 2143 O O . PHE A 1 262 ? 37.161 -7.263 -21.572 1.00 77.31 262 PHE A O 1
ATOM 2150 N N . VAL A 1 263 ? 36.391 -5.178 -21.903 1.00 76.75 263 VAL A N 1
ATOM 2151 C CA . VAL A 1 263 ? 35.013 -5.548 -22.203 1.00 76.75 263 VAL A CA 1
ATOM 2152 C C . VAL A 1 263 ? 34.771 -5.303 -23.685 1.00 76.75 263 VAL A C 1
ATOM 2154 O O . VAL A 1 263 ? 35.073 -4.230 -24.206 1.00 76.75 263 VAL A O 1
ATOM 2157 N N . S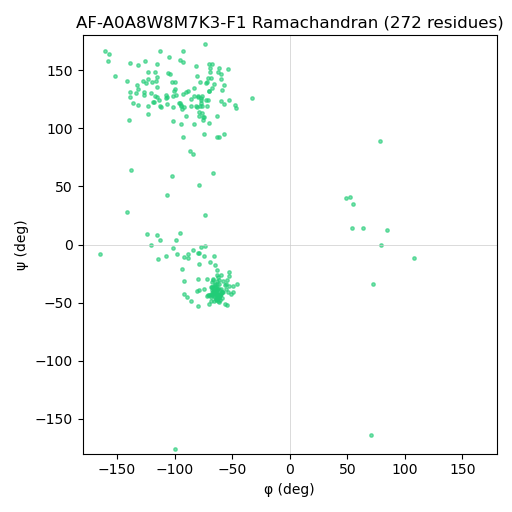ER A 1 264 ? 34.247 -6.314 -24.370 1.00 76.56 264 SER A N 1
ATOM 2158 C CA . SER A 1 264 ? 33.799 -6.212 -25.759 1.00 76.56 264 SER A CA 1
ATOM 2159 C C . SER A 1 264 ? 32.284 -6.343 -25.792 1.00 76.56 264 SER A C 1
ATOM 2161 O O . SER A 1 264 ? 31.747 -7.367 -25.378 1.00 76.56 264 SER A O 1
ATOM 2163 N N . VAL A 1 265 ? 31.598 -5.308 -26.260 1.00 75.94 265 VAL A N 1
ATOM 2164 C CA . VAL A 1 265 ? 30.137 -5.268 -26.351 1.00 75.94 265 VAL A CA 1
ATOM 2165 C C . VAL A 1 265 ? 29.713 -5.530 -27.789 1.00 75.94 265 VAL A C 1
ATOM 2167 O O . VAL A 1 265 ? 30.214 -4.883 -28.717 1.00 75.94 265 VAL A O 1
ATOM 2170 N N . LEU A 1 266 ? 28.803 -6.489 -27.965 1.00 65.00 266 LEU A N 1
ATOM 2171 C CA . LEU A 1 266 ? 28.181 -6.796 -29.244 1.00 65.00 266 LEU A CA 1
ATOM 2172 C C . LEU A 1 266 ? 27.099 -5.749 -29.505 1.00 65.00 266 LEU A C 1
ATOM 2174 O O . LEU A 1 266 ? 26.173 -5.577 -28.714 1.00 65.00 266 LEU A O 1
ATOM 2178 N N . ASN A 1 267 ? 27.251 -5.012 -30.596 1.00 61.03 267 ASN A N 1
ATOM 2179 C CA . ASN A 1 267 ? 26.337 -3.942 -30.941 1.00 61.03 267 ASN A CA 1
ATOM 2180 C C . ASN A 1 267 ? 25.030 -4.534 -31.491 1.00 61.03 267 ASN A C 1
ATOM 2182 O O . ASN A 1 267 ? 25.017 -5.016 -32.623 1.00 61.03 267 ASN A O 1
ATOM 2186 N N . ASP A 1 268 ? 23.950 -4.483 -30.709 1.00 45.97 268 ASP A N 1
ATOM 2187 C CA . ASP A 1 268 ? 22.602 -4.677 -31.243 1.00 45.97 268 ASP A CA 1
ATOM 2188 C C . ASP A 1 268 ? 22.222 -3.473 -32.131 1.00 45.97 268 ASP A C 1
ATOM 2190 O O . ASP A 1 268 ? 22.772 -2.373 -32.007 1.00 45.97 268 ASP A O 1
ATOM 2194 N N . ALA A 1 269 ? 21.363 -3.705 -33.109 1.00 44.94 269 ALA A N 1
ATOM 2195 C CA . ALA A 1 269 ? 21.319 -3.025 -34.400 1.00 44.94 269 ALA A CA 1
ATOM 2196 C C . ALA A 1 269 ? 20.796 -1.565 -34.450 1.00 44.94 269 ALA A C 1
ATOM 2198 O O . ALA A 1 269 ? 20.418 -1.119 -35.530 1.00 44.94 269 ALA A O 1
ATOM 2199 N N . ASP A 1 270 ? 20.868 -0.762 -33.383 1.00 41.16 270 ASP A N 1
ATOM 2200 C CA . ASP A 1 270 ? 20.285 0.599 -33.343 1.00 41.16 270 ASP A CA 1
ATOM 2201 C C . ASP A 1 270 ? 21.314 1.743 -33.404 1.00 41.16 270 ASP A C 1
ATOM 2203 O O . ASP A 1 270 ? 21.214 2.778 -32.741 1.00 41.16 270 ASP A O 1
ATOM 2207 N N . ILE A 1 271 ? 22.318 1.594 -34.272 1.00 43.41 271 ILE A N 1
ATOM 2208 C CA . ILE A 1 271 ? 23.109 2.731 -34.778 1.00 43.41 271 ILE A CA 1
ATOM 2209 C C . ILE A 1 271 ? 22.624 3.064 -36.190 1.00 43.41 271 ILE A C 1
ATOM 2211 O O . ILE A 1 271 ? 23.378 3.005 -37.160 1.00 43.41 271 ILE A O 1
ATOM 2215 N N . LYS A 1 272 ? 21.339 3.395 -36.309 1.00 36.34 272 LYS A N 1
ATOM 2216 C CA . LYS A 1 272 ? 20.813 4.215 -37.400 1.00 36.34 272 LYS A CA 1
ATOM 2217 C C . LYS A 1 272 ? 19.777 5.173 -36.814 1.00 36.34 272 LYS A C 1
ATOM 2219 O O . LYS A 1 272 ? 18.670 4.766 -36.504 1.00 36.34 272 LYS A O 1
ATOM 2224 N N . ASN A 1 273 ? 20.170 6.443 -36.741 1.00 31.36 273 ASN A N 1
ATOM 2225 C CA . ASN A 1 273 ? 19.344 7.628 -36.489 1.00 31.36 273 ASN A CA 1
ATOM 2226 C C . ASN A 1 273 ? 18.933 7.897 -35.033 1.00 31.36 273 ASN A C 1
ATOM 2228 O O . ASN A 1 273 ? 17.836 7.545 -34.615 1.00 31.36 273 ASN A O 1
ATOM 2232 N N . LEU A 1 274 ? 19.789 8.643 -34.331 1.00 30.16 274 LEU A N 1
ATOM 2233 C CA . LEU A 1 274 ? 19.421 9.835 -33.557 1.00 30.16 274 LEU A CA 1
ATOM 2234 C C . LEU A 1 274 ? 20.589 10.824 -33.631 1.00 30.16 274 LEU A C 1
ATOM 2236 O O . LEU A 1 274 ? 21.734 10.377 -33.383 1.00 30.16 274 LEU A O 1
#

Mean predicted aligned error: 19.47 Å

Foldseek 3Di:
DDPDDDDPVCLVVVLVVLVVVLVVCPVPDDPVVVDPVNVVSNCQSVCCVPPNDPVVVDCVVVVVVVVVLVVLCPDPPCNVVSVVVVVVVVVVVVCCVVVVVDDDPPPCVVVVVVVVVDPDDPDPDPDPDVWDKDFADPVRQVVVVCCCCPVVVDDFPDWDRIWTKDQWDDDPVATFGADDPPDPDHGFWKWFQDPDTWIWGWHIKTWTATPNDTWIKTWTQIFPFADDDPQKGKTFPDRPDIDIGTPVRIDGGFDWDDDPTMIITRDDDPPDDD

Organism: Magallana gigas (NCBI:txid29159)

Solvent-accessible surface area (backbone atoms only — not comparable to full-atom values): 16319 Å² total; per-residue (Å²): 132,84,76,86,80,83,55,82,86,50,48,66,59,52,45,52,51,47,52,51,52,49,54,51,44,61,72,77,44,61,72,89,71,66,40,73,69,58,58,45,55,74,52,52,59,74,41,32,86,83,68,44,65,67,78,85,70,50,60,63,66,56,54,53,48,52,54,52,52,53,52,47,69,66,42,84,96,39,63,70,61,30,51,54,53,50,49,51,53,49,52,50,51,49,47,38,50,75,67,60,76,51,75,72,63,92,74,46,71,60,55,61,58,43,66,78,64,63,90,75,77,88,64,79,86,72,77,84,62,82,67,47,77,39,77,58,50,72,69,54,49,52,52,52,50,52,41,37,45,68,77,68,63,46,84,81,86,40,75,56,64,49,24,37,43,35,61,64,50,75,55,101,92,44,76,45,40,26,59,48,98,88,51,94,55,77,46,29,36,29,41,41,71,65,101,52,89,38,46,26,39,37,62,37,32,36,42,32,44,42,68,91,39,82,42,56,30,33,37,27,40,29,36,55,83,44,59,76,54,97,71,30,39,38,24,52,74,48,76,73,51,78,42,82,42,52,51,90,39,46,51,72,65,52,55,68,50,78,52,100,62,34,36,38,33,56,64,70,90,76,89,70,89,134

InterPro domains:
  IPR025452 Domain of unknown function DUF4218 [PF13960] (2-95)

Nearest PDB structures (foldseek):
  7ouf-assembly1_D  TM=3.131E-01  e=7.773E+00  Simian T-lymphotropic virus 1
  1k9a-assembly5_E  TM=2.835E-01  e=6.597E+00  Rattus norvegicus

Radius of gyration: 29.7 Å; Cα contacts (8 Å, |Δi|>4): 325; chains: 1; b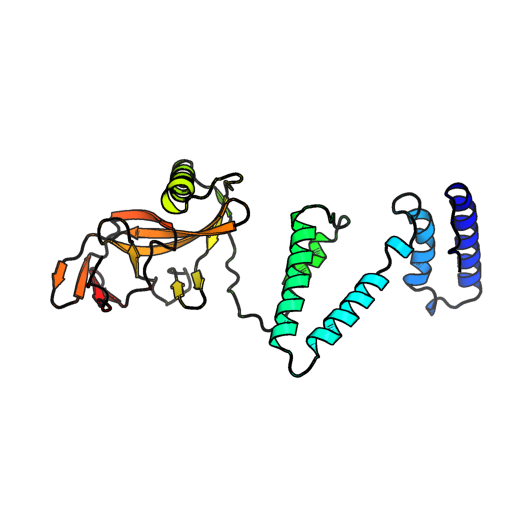ounding box: 80×44×75 Å

Sequence (274 aa):
MVSPQLKEEDIPELQEDAHSALSLFERDFPLSMQNLVTHLLHHVVDGFPTFGPLYGRWLFPYERANGWISRQCLKKGAEEATVMETYVVYDWCMYMVMSQKYKPPHGADEVMNRVQHSPEVTAFQISQSQDKDVILTEAMSAHMRKFYETSMKINIFFFNEYASEKYSYSSEDRKICTKHHNSRKNSSIVKVLSGHLQFGEVRMFLEHNVNCTLQTWAVVDVFPLGERKDGLCKFQNTVLFQRLVHINLISDPLVYVQNDNFVSVLNDADIKNL